Protein AF-A0A493U2H9-F1 (afdb_monomer_lite)

Structure (mmCIF, N/CA/C/O backbone):
data_AF-A0A493U2H9-F1
#
_entry.id   AF-A0A493U2H9-F1
#
loop_
_atom_site.group_PDB
_atom_site.id
_atom_site.type_symbol
_atom_site.label_atom_id
_atom_site.label_alt_id
_atom_site.label_comp_id
_atom_site.label_asym_id
_atom_site.label_entity_id
_atom_site.label_seq_id
_atom_site.pdbx_PDB_ins_code
_atom_site.Cartn_x
_atom_site.Cartn_y
_atom_site.Cartn_z
_atom_site.occupancy
_atom_site.B_iso_or_equiv
_atom_site.auth_seq_id
_atom_site.auth_comp_id
_atom_site.auth_asym_id
_atom_site.auth_atom_id
_atom_site.pdbx_PDB_model_num
ATOM 1 N N . MET A 1 1 ? -56.743 -30.110 -15.722 1.00 31.33 1 MET A N 1
ATOM 2 C CA . MET A 1 1 ? -56.528 -31.130 -16.769 1.00 31.33 1 MET A CA 1
ATOM 3 C C . MET A 1 1 ? -55.039 -31.193 -17.058 1.00 31.33 1 MET A C 1
ATOM 5 O O . MET A 1 1 ? -54.473 -30.164 -17.377 1.00 31.33 1 MET A O 1
ATOM 9 N N . ARG A 1 2 ? -54.463 -32.390 -16.885 1.00 30.31 2 ARG A N 1
ATOM 10 C CA . ARG A 1 2 ? -53.134 -32.860 -17.317 1.00 30.31 2 ARG A CA 1
ATOM 11 C C . ARG A 1 2 ? -51.928 -31.980 -16.970 1.00 30.31 2 ARG A C 1
ATOM 13 O O . ARG A 1 2 ? -51.434 -31.214 -17.781 1.00 30.31 2 ARG A O 1
ATOM 20 N N . THR A 1 3 ? -51.392 -32.252 -15.783 1.00 40.28 3 THR A N 1
ATOM 21 C CA . THR A 1 3 ? -49.949 -32.337 -15.550 1.00 40.28 3 THR A CA 1
ATOM 22 C C . THR A 1 3 ? -49.338 -33.306 -16.568 1.00 40.28 3 THR A C 1
ATOM 24 O O . THR A 1 3 ? -49.425 -34.525 -16.420 1.00 40.28 3 THR A O 1
ATOM 27 N N . THR A 1 4 ? -48.772 -32.776 -17.649 1.00 34.41 4 THR A N 1
ATOM 28 C CA . THR A 1 4 ? -47.836 -33.521 -18.494 1.00 34.41 4 THR A CA 1
ATOM 29 C C . THR A 1 4 ? -46.471 -33.419 -17.839 1.00 34.41 4 THR A C 1
ATOM 31 O O . THR A 1 4 ? -45.775 -32.420 -17.992 1.00 34.41 4 THR A O 1
ATOM 34 N N . GLY A 1 5 ? -46.142 -34.428 -17.038 1.00 36.19 5 GLY A N 1
ATOM 35 C CA . GLY A 1 5 ? -44.802 -34.592 -16.503 1.00 36.19 5 GLY A CA 1
ATOM 36 C C . GLY A 1 5 ? -43.817 -34.903 -17.625 1.00 36.19 5 GLY A C 1
ATOM 37 O O . GLY A 1 5 ? -44.066 -35.792 -18.436 1.00 36.19 5 GLY A O 1
ATOM 38 N N . TYR A 1 6 ? -42.704 -34.182 -17.623 1.00 33.25 6 TYR A N 1
ATOM 39 C CA . TYR A 1 6 ? -41.395 -34.727 -17.946 1.00 33.25 6 TYR A CA 1
ATOM 40 C C . TYR A 1 6 ? -40.459 -34.342 -16.802 1.00 33.25 6 TYR A C 1
ATOM 42 O O . TYR A 1 6 ? -40.628 -33.300 -16.172 1.00 33.25 6 TYR A O 1
ATOM 50 N N . GLU A 1 7 ? -39.576 -35.271 -16.467 1.00 34.47 7 GLU A N 1
ATOM 51 C CA . GLU A 1 7 ? -38.762 -35.261 -15.263 1.00 34.47 7 GLU A CA 1
ATOM 52 C C . GLU A 1 7 ? -37.849 -34.042 -15.130 1.00 34.47 7 GLU A C 1
ATOM 54 O O . GLU A 1 7 ? -37.381 -33.461 -16.108 1.00 34.47 7 GLU A O 1
ATOM 59 N N . ALA A 1 8 ? -37.583 -33.718 -13.866 1.00 48.28 8 ALA A N 1
ATOM 60 C CA . ALA A 1 8 ? -36.590 -32.771 -13.410 1.00 48.28 8 ALA A CA 1
ATOM 61 C C . ALA A 1 8 ? -35.223 -33.034 -14.062 1.00 48.28 8 ALA A C 1
ATOM 63 O O . ALA A 1 8 ? -34.541 -34.011 -13.761 1.00 48.28 8 ALA A O 1
ATOM 64 N N . GLY A 1 9 ? -34.811 -32.108 -14.916 1.00 37.22 9 GLY A N 1
ATOM 65 C CA . GLY A 1 9 ? -33.428 -31.884 -15.305 1.00 37.22 9 GLY A CA 1
ATOM 66 C C . GLY A 1 9 ? -33.148 -30.396 -15.147 1.00 37.22 9 GLY A C 1
ATOM 67 O O . GLY A 1 9 ? -34.070 -29.591 -15.225 1.00 37.22 9 GLY A O 1
ATOM 68 N N . GLU A 1 10 ? -31.894 -30.019 -14.922 1.00 45.25 10 GLU A N 1
ATOM 69 C CA . GLU A 1 10 ? -31.396 -28.654 -14.650 1.00 45.25 10 GLU A CA 1
ATOM 70 C C . GLU A 1 10 ? -31.627 -27.620 -15.786 1.00 45.25 10 GLU A C 1
ATOM 72 O O . GLU A 1 10 ? -30.969 -26.581 -15.849 1.00 45.25 10 GLU A O 1
ATOM 77 N N . TYR A 1 11 ? -32.569 -27.896 -16.685 1.00 47.75 11 TYR A N 1
ATOM 78 C CA . TYR A 1 11 ? -32.918 -27.165 -17.894 1.00 47.75 11 TYR A CA 1
ATOM 79 C C . TYR A 1 11 ? -34.429 -26.902 -17.909 1.00 47.75 11 TYR A C 1
ATOM 81 O O . TYR A 1 11 ? -35.179 -27.535 -18.649 1.00 47.75 11 TYR A O 1
ATOM 89 N N . GLU A 1 12 ? -34.889 -25.982 -17.063 1.00 59.81 12 GLU A N 1
ATOM 90 C CA . GLU A 1 12 ? -36.278 -25.519 -17.071 1.00 59.81 12 GLU A CA 1
ATOM 91 C C . GLU A 1 12 ? -36.309 -24.078 -17.592 1.00 59.81 12 GLU A C 1
ATOM 93 O O . GLU A 1 12 ? -35.909 -23.146 -16.895 1.00 59.81 12 GLU A O 1
ATOM 98 N N . MET A 1 13 ? -36.761 -23.887 -18.833 1.00 54.16 13 MET A N 1
ATOM 99 C CA . MET A 1 13 ? -37.038 -22.556 -19.373 1.00 54.16 13 MET A CA 1
ATOM 100 C C . MET A 1 13 ? -38.488 -22.179 -19.075 1.00 54.16 13 MET A C 1
ATOM 102 O O . MET A 1 13 ? -39.412 -22.904 -19.445 1.00 54.16 13 MET A O 1
ATOM 106 N N . LEU A 1 14 ? -38.696 -21.042 -18.408 1.00 58.09 14 LEU A N 1
ATOM 107 C CA . LEU A 1 14 ? -40.036 -20.490 -18.211 1.00 58.09 14 LEU A CA 1
ATOM 108 C C . LEU A 1 14 ? -40.582 -20.009 -19.562 1.00 58.09 14 LEU A C 1
ATOM 110 O O . LEU A 1 14 ? -39.893 -19.302 -20.294 1.00 58.09 14 LEU A O 1
ATOM 114 N N . GLY A 1 15 ? -41.814 -20.404 -19.890 1.00 52.16 15 GLY A N 1
ATOM 115 C CA . GLY A 1 15 ? -42.488 -19.961 -21.110 1.00 52.16 15 GLY A CA 1
ATOM 116 C C . GLY A 1 15 ? -42.719 -18.448 -21.117 1.00 52.16 15 GLY A C 1
ATOM 117 O O . GLY A 1 15 ? -42.999 -17.851 -20.071 1.00 52.16 15 GLY A O 1
ATOM 118 N N . GLU A 1 16 ? -42.616 -17.836 -22.299 1.00 51.22 16 GLU A N 1
ATOM 119 C CA . GLU A 1 16 ? -42.857 -16.405 -22.497 1.00 51.22 16 GLU A CA 1
ATOM 120 C C . GLU A 1 16 ? -44.205 -15.983 -21.891 1.00 51.22 16 GLU A C 1
ATOM 122 O O . GLU A 1 16 ? -45.259 -16.531 -22.214 1.00 51.22 16 GLU A O 1
ATOM 127 N N . GLY A 1 17 ? -44.168 -15.006 -20.979 1.00 56.91 17 GLY A N 1
ATOM 128 C CA . GLY A 1 17 ? -45.363 -14.427 -20.356 1.00 56.91 17 GLY A CA 1
ATOM 129 C C . GLY A 1 17 ? -45.687 -14.899 -18.933 1.00 56.91 17 GLY A C 1
ATOM 130 O O . GLY A 1 17 ? -46.649 -14.402 -18.345 1.00 56.91 17 GLY A O 1
ATOM 131 N N . VAL A 1 18 ? -44.895 -15.788 -18.322 1.00 50.78 18 VAL A N 1
ATOM 132 C CA . VAL A 1 18 ? -45.073 -16.145 -16.902 1.00 50.78 18 VAL A CA 1
ATOM 133 C C . VAL A 1 18 ? -44.274 -15.177 -16.019 1.00 50.78 18 VAL A C 1
ATOM 135 O O . VAL A 1 18 ? -43.065 -15.302 -15.874 1.00 50.78 18 VAL A O 1
ATOM 138 N N . GLY A 1 19 ? -44.952 -14.195 -15.415 1.00 55.25 19 GLY A N 1
ATOM 139 C CA . GLY A 1 19 ? -44.372 -13.108 -14.600 1.00 55.25 19 GLY A CA 1
ATOM 140 C C . GLY A 1 19 ? -43.725 -13.501 -13.257 1.00 55.25 19 GLY A C 1
ATOM 141 O O . GLY A 1 19 ? -43.746 -12.706 -12.316 1.00 55.25 19 GLY A O 1
ATOM 142 N N . ALA A 1 20 ? -43.176 -14.710 -13.127 1.00 60.75 20 ALA A N 1
ATOM 143 C CA . ALA A 1 20 ? -42.389 -15.118 -11.965 1.00 60.75 20 ALA A CA 1
ATOM 144 C C . ALA A 1 20 ? -40.934 -14.629 -12.105 1.00 60.75 20 ALA A C 1
ATOM 146 O O . ALA A 1 20 ? -40.368 -14.642 -13.195 1.00 60.75 20 ALA A O 1
ATOM 147 N N . LYS A 1 21 ? -40.309 -14.184 -11.003 1.00 59.03 21 LYS A N 1
ATOM 148 C CA . LYS A 1 21 ? -38.898 -13.756 -11.013 1.00 59.03 21 LYS A CA 1
ATOM 149 C C . LYS A 1 21 ? -37.998 -14.944 -11.370 1.00 59.03 21 LYS A C 1
ATOM 151 O O . LYS A 1 21 ? -37.886 -15.881 -10.586 1.00 59.03 21 LYS A O 1
ATOM 156 N N . GLU A 1 22 ? -37.354 -14.868 -12.529 1.00 59.56 22 GLU A N 1
ATOM 157 C CA . GLU A 1 22 ? -36.411 -15.875 -13.027 1.00 59.56 22 GLU A CA 1
ATOM 158 C C . GLU A 1 22 ? -35.232 -16.064 -12.062 1.00 59.56 22 GLU A C 1
ATOM 160 O O . GLU A 1 22 ? -34.668 -15.091 -11.545 1.00 59.56 22 GLU A O 1
ATOM 165 N N . THR A 1 23 ? -34.807 -17.313 -11.854 1.00 71.88 23 THR A N 1
ATOM 166 C CA . THR A 1 23 ? -33.524 -17.580 -11.191 1.00 71.88 23 THR A CA 1
ATOM 167 C C . THR A 1 23 ? -32.355 -17.217 -12.125 1.00 71.88 23 THR A C 1
ATOM 169 O O . THR A 1 23 ? -32.504 -17.264 -13.350 1.00 71.88 23 THR A O 1
ATOM 172 N N . PRO A 1 24 ? -31.159 -16.876 -11.601 1.00 66.50 24 PRO A N 1
ATOM 173 C CA . PRO A 1 24 ? -30.013 -16.505 -12.439 1.00 66.50 24 PRO A CA 1
ATOM 174 C C . PRO A 1 24 ? -29.610 -17.570 -13.473 1.00 66.50 24 PRO A C 1
ATOM 176 O O . PRO A 1 24 ? -29.154 -17.218 -14.558 1.00 66.50 24 PRO A O 1
ATOM 179 N N . GLN A 1 25 ? -29.801 -18.854 -13.151 1.00 65.44 25 GLN A N 1
ATOM 180 C CA . GLN A 1 25 ? -29.509 -19.976 -14.048 1.00 65.44 25 GLN A CA 1
ATOM 181 C C . GLN A 1 25 ? -30.532 -20.077 -15.190 1.00 65.44 25 GLN A C 1
ATOM 183 O O . GLN A 1 25 ? -30.153 -20.234 -16.347 1.00 65.44 25 GLN A O 1
ATOM 188 N N . GLN A 1 26 ? -31.821 -19.907 -14.887 1.00 69.31 26 GLN A N 1
ATOM 189 C CA . GLN A 1 26 ? -32.889 -19.911 -15.894 1.00 69.31 26 GLN A CA 1
ATOM 190 C C . GLN A 1 26 ? -32.774 -18.711 -16.843 1.00 69.31 26 GLN A C 1
ATOM 192 O O . GLN A 1 26 ? -32.914 -18.855 -18.054 1.00 69.31 26 GLN A O 1
ATOM 197 N N . ARG A 1 27 ? -32.427 -17.530 -16.311 1.00 70.88 27 ARG A N 1
ATOM 198 C CA . ARG A 1 27 ? -32.177 -16.327 -17.118 1.00 70.88 27 ARG A CA 1
ATOM 199 C C . ARG A 1 27 ? -30.992 -16.504 -18.069 1.00 70.88 27 ARG A C 1
ATOM 201 O O . ARG A 1 27 ? -31.041 -16.017 -19.193 1.00 70.88 27 ARG A O 1
ATOM 208 N N . TYR A 1 28 ? -29.937 -17.194 -17.632 1.00 70.62 28 TYR A N 1
ATOM 209 C CA . TYR A 1 28 ? -28.793 -17.525 -18.483 1.00 70.62 28 TYR A CA 1
ATOM 210 C C . TYR A 1 28 ? -29.196 -18.439 -19.642 1.00 70.62 28 TYR A C 1
ATOM 212 O O . TYR A 1 28 ? -28.850 -18.156 -20.785 1.00 70.62 28 TYR A O 1
ATOM 220 N N . GLN A 1 29 ? -29.965 -19.491 -19.359 1.00 73.12 29 GLN A N 1
ATOM 221 C CA . GLN A 1 29 ? -30.458 -20.411 -20.384 1.00 73.12 29 GLN A CA 1
ATOM 222 C C . GLN A 1 29 ? -31.352 -19.678 -21.392 1.00 73.12 29 GLN A C 1
ATOM 224 O O . GLN A 1 29 ? -31.114 -19.786 -22.593 1.00 73.12 29 GLN A O 1
ATOM 229 N N . ARG A 1 30 ? -32.288 -18.836 -20.930 1.00 81.31 30 ARG A N 1
ATOM 230 C CA . ARG A 1 30 ? -33.104 -17.998 -21.824 1.00 81.31 30 ARG A CA 1
ATOM 231 C C . ARG A 1 30 ? -32.242 -17.085 -22.696 1.00 81.31 30 ARG A C 1
ATOM 233 O O . ARG A 1 30 ? -32.394 -17.107 -23.908 1.00 81.31 30 ARG A O 1
ATOM 240 N N . LEU A 1 31 ? -31.294 -16.349 -22.113 1.00 79.38 31 LEU A N 1
ATOM 241 C CA . LEU A 1 31 ? -30.374 -15.487 -22.870 1.00 79.38 31 LEU A CA 1
ATOM 242 C C . LEU A 1 31 ? -29.536 -16.279 -23.883 1.00 79.38 31 LEU A C 1
ATOM 244 O O . LEU A 1 31 ? -29.295 -15.801 -24.985 1.00 79.38 31 LEU A O 1
ATOM 248 N N . GLN A 1 32 ? -29.102 -17.494 -23.546 1.00 77.00 32 GLN A N 1
ATOM 249 C CA . GLN A 1 32 ? -28.377 -18.364 -24.471 1.00 77.00 32 GLN A CA 1
ATOM 250 C C . GLN A 1 32 ? -29.254 -18.776 -25.662 1.00 77.00 32 GLN A C 1
ATOM 252 O O . GLN A 1 32 ? -28.761 -18.827 -26.791 1.00 77.00 32 GLN A O 1
ATOM 257 N N . HIS A 1 33 ? -30.532 -19.064 -25.418 1.00 78.75 33 HIS A N 1
ATOM 258 C CA . HIS A 1 33 ? -31.503 -19.384 -26.458 1.00 78.75 33 HIS A CA 1
ATOM 259 C C . HIS A 1 33 ? -31.865 -18.158 -27.309 1.00 78.75 33 HIS A C 1
ATOM 261 O O . HIS A 1 33 ? -31.780 -18.256 -28.529 1.00 78.75 33 HIS A O 1
ATOM 267 N N . GLU A 1 34 ? -32.137 -17.002 -26.700 1.00 81.44 34 GLU A N 1
ATOM 268 C CA . GLU A 1 34 ? -32.423 -15.735 -27.395 1.00 81.44 34 GLU A CA 1
ATOM 269 C C . GLU A 1 34 ? -31.247 -15.280 -28.263 1.00 81.44 34 GLU A C 1
ATOM 271 O O . GLU A 1 34 ? -31.430 -14.874 -29.406 1.00 81.44 34 GLU A O 1
ATOM 276 N N . VAL A 1 35 ? -30.010 -15.407 -27.771 1.00 79.81 35 VAL A N 1
ATOM 277 C CA . VAL A 1 35 ? -28.812 -15.092 -28.562 1.00 79.81 35 VAL A CA 1
ATOM 278 C C . VAL A 1 35 ? -28.654 -16.069 -29.729 1.00 79.81 35 VAL A C 1
ATOM 280 O O . VAL A 1 35 ? -28.267 -15.657 -30.817 1.00 79.81 35 VAL A O 1
ATOM 283 N N . GLN A 1 36 ? -28.959 -17.359 -29.551 1.00 77.75 36 GLN A N 1
ATOM 284 C CA . GLN A 1 36 ? -28.928 -18.322 -30.659 1.00 77.75 36 GLN A CA 1
ATOM 285 C C . GLN A 1 36 ? -30.027 -18.075 -31.692 1.00 77.75 36 GLN A C 1
ATOM 287 O O . GLN A 1 36 ? -29.786 -18.270 -32.881 1.00 77.75 36 GLN A O 1
ATOM 292 N N . GLU A 1 37 ? -31.217 -17.683 -31.252 1.00 83.50 37 GLU A N 1
ATOM 293 C CA . GLU A 1 37 ? -32.325 -17.321 -32.128 1.00 83.50 37 GLU A CA 1
ATOM 294 C C . GLU A 1 37 ? -31.982 -16.072 -32.934 1.00 83.50 37 GLU A C 1
ATOM 296 O O . GLU A 1 37 ? -32.037 -16.117 -34.159 1.00 83.50 37 GLU A O 1
ATOM 301 N N . LEU A 1 38 ? -31.452 -15.037 -32.279 1.00 78.19 38 LEU A N 1
ATOM 302 C CA . LEU A 1 38 ? -30.985 -13.822 -32.938 1.00 78.19 38 LEU A CA 1
ATOM 303 C C . LEU A 1 38 ? -29.866 -14.097 -33.958 1.00 78.19 38 LEU A C 1
ATOM 305 O O . LEU A 1 38 ? -29.862 -13.502 -35.030 1.00 78.19 38 LEU A O 1
ATOM 309 N N . VAL A 1 39 ? -28.934 -15.022 -33.682 1.00 77.75 39 VAL A N 1
ATOM 310 C CA . VAL A 1 39 ? -27.937 -15.450 -34.688 1.00 77.75 39 VAL A CA 1
ATOM 311 C C . VAL A 1 39 ? -28.622 -16.068 -35.905 1.00 77.75 39 VAL A C 1
ATOM 313 O O . VAL A 1 39 ? -28.298 -15.693 -37.029 1.00 77.75 39 VAL A O 1
ATOM 316 N N . ARG A 1 40 ? -29.583 -16.978 -35.704 1.00 80.12 40 ARG A N 1
ATOM 317 C CA . ARG A 1 40 ? -30.300 -17.621 -36.817 1.00 80.12 40 ARG A CA 1
ATOM 318 C C . ARG A 1 40 ? -31.130 -16.620 -37.610 1.00 80.12 40 ARG A C 1
ATOM 320 O O . ARG A 1 40 ? -31.163 -16.711 -38.831 1.00 80.12 40 ARG A O 1
ATOM 327 N N . GLU A 1 41 ? -31.780 -15.671 -36.945 1.00 78.56 41 GLU A N 1
ATOM 328 C CA . GLU A 1 41 ? -32.541 -14.610 -37.604 1.00 78.56 41 GLU A CA 1
ATOM 329 C C . GLU A 1 41 ? -31.627 -13.695 -38.419 1.00 78.56 41 GLU A C 1
ATOM 331 O O . GLU A 1 41 ? -31.926 -13.406 -39.574 1.00 78.56 41 GLU A O 1
ATOM 336 N N . VAL A 1 42 ? -30.472 -13.296 -37.881 1.00 77.00 42 VAL A N 1
ATOM 337 C CA . VAL A 1 42 ? -29.502 -12.474 -38.616 1.00 77.00 42 VAL A CA 1
ATOM 338 C C . VAL A 1 42 ? -28.875 -13.248 -39.784 1.00 77.00 42 VAL A C 1
ATOM 340 O O . VAL A 1 42 ? -28.677 -12.664 -40.847 1.00 77.00 42 VAL A O 1
ATOM 343 N N . GLU A 1 43 ? -28.615 -14.552 -39.648 1.00 77.25 43 GLU A N 1
ATOM 344 C CA . GLU A 1 43 ? -28.177 -15.421 -40.754 1.00 77.25 43 GLU A CA 1
ATOM 345 C C . GLU A 1 43 ? -29.263 -15.575 -41.832 1.00 77.25 43 GLU A C 1
ATOM 347 O O . GLU A 1 43 ? -28.970 -15.514 -43.029 1.00 77.25 43 GLU A O 1
ATOM 352 N N . GLN A 1 44 ? -30.531 -15.718 -41.433 1.00 78.56 44 GLN A N 1
ATOM 353 C CA . GLN A 1 44 ? -31.666 -15.755 -42.358 1.00 78.56 44 GLN A CA 1
ATOM 354 C C . GLN A 1 44 ? -31.833 -14.419 -43.087 1.00 78.56 44 GLN A C 1
ATOM 356 O O . GLN A 1 44 ? -31.934 -14.409 -44.316 1.00 78.56 44 GLN A O 1
ATOM 361 N N . ILE A 1 45 ? -31.764 -13.293 -42.372 1.00 74.69 45 ILE A N 1
ATOM 362 C CA . ILE A 1 45 ? -31.773 -11.945 -42.954 1.00 74.69 45 ILE A CA 1
ATOM 363 C C . ILE A 1 45 ? -30.570 -11.768 -43.884 1.00 74.69 45 ILE A C 1
ATOM 365 O O . ILE A 1 45 ? -30.727 -11.249 -44.979 1.00 74.69 45 ILE A O 1
ATOM 369 N N . GLN A 1 46 ? -29.380 -12.259 -43.528 1.00 68.19 46 GLN A N 1
ATOM 370 C CA . GLN A 1 46 ? -28.208 -12.223 -44.405 1.00 68.19 46 GLN A CA 1
ATOM 371 C C . GLN A 1 46 ? -28.429 -13.020 -45.699 1.00 68.19 46 GLN A C 1
ATOM 373 O O . GLN A 1 46 ? -28.021 -12.563 -46.769 1.00 68.19 46 GLN A O 1
ATOM 378 N N . SER A 1 47 ? -29.064 -14.194 -45.620 1.00 69.44 47 SER A N 1
ATOM 379 C CA . SER A 1 47 ? -29.399 -14.991 -46.805 1.00 69.44 47 SER A CA 1
ATOM 380 C C . SER A 1 47 ? -30.437 -14.298 -47.696 1.00 69.44 47 SER A C 1
ATOM 382 O O . SER A 1 47 ? -30.258 -14.287 -48.908 1.00 69.44 47 SER A O 1
ATOM 384 N N . ALA A 1 48 ? -31.432 -13.624 -47.110 1.00 67.81 48 ALA A N 1
ATOM 385 C CA . ALA A 1 48 ? -32.460 -12.875 -47.835 1.00 67.81 48 ALA A CA 1
ATOM 386 C C . ALA A 1 48 ? -31.953 -11.533 -48.408 1.00 67.81 48 ALA A C 1
ATOM 388 O O . ALA A 1 48 ? -32.348 -11.128 -49.497 1.00 67.81 48 ALA A O 1
ATOM 389 N N . VAL A 1 49 ? -31.039 -10.848 -47.712 1.00 61.41 49 VAL A N 1
ATOM 390 C CA . VAL A 1 49 ? -30.414 -9.586 -48.159 1.00 61.41 49 VAL A CA 1
ATOM 391 C C . VAL A 1 49 ? -29.374 -9.834 -49.256 1.00 61.41 49 VAL A C 1
ATOM 393 O O . VAL A 1 49 ? -29.188 -8.986 -50.124 1.00 61.41 49 VAL A O 1
ATOM 396 N N . LYS A 1 50 ? -28.747 -11.019 -49.308 1.00 56.59 50 LYS A N 1
ATOM 397 C CA . LYS A 1 50 ? -27.941 -11.434 -50.473 1.00 56.59 50 LYS A CA 1
ATOM 398 C C . LYS A 1 50 ? -28.740 -11.420 -51.785 1.00 56.59 50 LYS A C 1
ATOM 400 O O . LYS A 1 50 ? -28.134 -11.209 -52.833 1.00 56.59 50 LYS A O 1
ATOM 405 N N . ASP A 1 51 ? -30.063 -11.569 -51.712 1.00 53.94 51 ASP A N 1
ATOM 406 C CA . ASP A 1 51 ? -30.972 -11.527 -52.861 1.00 53.94 51 ASP A CA 1
ATOM 407 C C . ASP A 1 51 ? -31.541 -10.116 -53.141 1.00 53.94 51 ASP A C 1
ATOM 409 O O . ASP A 1 51 ? -32.200 -9.906 -54.158 1.00 53.94 51 ASP A O 1
ATOM 413 N N . SER A 1 52 ? -31.288 -9.120 -52.281 1.00 53.75 52 SER A N 1
ATOM 414 C CA . SER A 1 52 ? -31.782 -7.738 -52.422 1.00 53.75 52 SER A CA 1
ATOM 415 C C . SER A 1 52 ? -30.686 -6.728 -52.072 1.00 53.75 52 SER A C 1
ATOM 417 O O . SER A 1 52 ? -30.493 -6.350 -50.921 1.00 53.75 52 SER A O 1
ATOM 419 N N . ALA A 1 53 ? -29.947 -6.288 -53.093 1.00 49.16 53 ALA A N 1
ATOM 420 C CA . ALA A 1 53 ? -28.761 -5.433 -52.992 1.00 49.16 53 ALA A CA 1
ATOM 421 C C . ALA A 1 53 ? -29.054 -3.943 -52.696 1.00 49.16 53 ALA A C 1
ATOM 423 O O . ALA A 1 53 ? -28.516 -3.061 -53.363 1.00 49.16 53 ALA A O 1
ATOM 424 N N . ALA A 1 54 ? -29.900 -3.645 -51.713 1.00 51.25 54 ALA A N 1
ATOM 425 C CA . ALA A 1 54 ? -30.129 -2.277 -51.263 1.00 51.25 54 ALA A CA 1
ATOM 426 C C . ALA A 1 54 ? -30.466 -2.262 -49.769 1.00 51.25 54 ALA A C 1
ATOM 428 O O . ALA A 1 54 ? -31.590 -2.577 -49.405 1.00 51.25 54 ALA A O 1
ATOM 429 N N . GLU A 1 55 ? -29.461 -1.975 -48.935 1.00 47.28 55 GLU A N 1
ATOM 430 C CA . GLU A 1 55 ? -29.457 -0.928 -47.892 1.00 47.28 55 GLU A CA 1
ATOM 431 C C . GLU A 1 55 ? -28.093 -0.962 -47.154 1.00 47.28 55 GLU A C 1
ATOM 433 O O . GLU A 1 55 ? -27.752 -1.921 -46.457 1.00 47.28 55 GLU A O 1
ATOM 438 N N . GLU A 1 56 ? -27.285 0.086 -47.362 1.00 54.75 56 GLU A N 1
ATOM 439 C CA . GLU A 1 56 ? -26.224 0.551 -46.447 1.00 54.75 56 GLU A CA 1
ATOM 440 C C . GLU A 1 56 ? -26.941 1.127 -45.204 1.00 54.75 56 GLU A C 1
ATOM 442 O O . GLU A 1 56 ? -27.929 1.828 -45.358 1.00 54.75 56 GLU A O 1
ATOM 447 N N . GLU A 1 57 ? -26.632 0.825 -43.939 1.00 50.62 57 GLU A N 1
ATOM 448 C CA . GLU A 1 57 ? -25.384 1.139 -43.222 1.00 50.62 57 GLU A CA 1
ATOM 449 C C . GLU A 1 57 ? -25.118 0.199 -42.015 1.00 50.62 57 GLU A C 1
ATOM 451 O O . GLU A 1 57 ? -24.206 0.424 -41.222 1.00 50.62 57 GLU A O 1
ATOM 456 N N . LEU A 1 58 ? -25.857 -0.902 -41.862 1.00 53.53 58 LEU A N 1
ATOM 457 C CA . LEU A 1 58 ? -25.578 -1.935 -40.854 1.00 53.53 58 LEU A CA 1
ATOM 458 C C . LEU A 1 58 ? -25.575 -3.296 -41.531 1.00 53.53 58 LEU A C 1
ATOM 460 O O . LEU A 1 58 ? -26.583 -3.996 -41.558 1.00 53.53 58 LEU A O 1
ATOM 464 N N . THR A 1 59 ? -24.426 -3.682 -42.097 1.00 66.00 59 THR A N 1
ATOM 465 C CA . THR A 1 59 ? -24.283 -5.025 -42.667 1.00 66.00 59 THR A CA 1
ATOM 466 C C . THR A 1 59 ? -24.745 -6.053 -41.630 1.00 66.00 59 THR A C 1
ATOM 468 O O . THR A 1 59 ? -24.163 -6.084 -40.541 1.00 66.00 59 THR A O 1
ATOM 471 N N . PRO A 1 60 ? -25.714 -6.931 -41.943 1.00 65.94 60 PRO A N 1
ATOM 472 C CA . PRO A 1 60 ? -26.133 -8.006 -41.041 1.00 65.94 60 PRO A CA 1
ATOM 473 C C . PRO A 1 60 ? -24.937 -8.864 -40.606 1.00 65.94 60 PRO A C 1
ATOM 475 O O . PRO A 1 60 ? -24.908 -9.395 -39.506 1.00 65.94 60 PRO A O 1
ATOM 478 N N . MET A 1 61 ? -23.871 -8.890 -41.411 1.00 67.00 61 MET A N 1
ATOM 479 C CA . MET A 1 61 ? -22.585 -9.501 -41.074 1.00 67.00 61 MET A CA 1
ATOM 480 C C . MET A 1 61 ? -21.849 -8.840 -39.889 1.00 67.00 61 MET A C 1
ATOM 482 O O . MET A 1 61 ? -21.181 -9.534 -39.125 1.00 67.00 61 MET A O 1
ATOM 486 N N . ALA A 1 62 ? -21.941 -7.519 -39.716 1.00 73.50 62 ALA A N 1
ATOM 487 C CA . ALA A 1 62 ? -21.379 -6.822 -38.558 1.00 73.50 62 ALA A CA 1
ATOM 488 C C . ALA A 1 62 ? -22.190 -7.117 -37.288 1.00 73.50 62 ALA A C 1
ATOM 490 O O . ALA A 1 62 ? -21.599 -7.359 -36.237 1.00 73.50 62 ALA A O 1
ATOM 491 N N . LEU A 1 63 ? -23.523 -7.177 -37.404 1.00 74.94 63 LEU A N 1
ATOM 492 C CA . LEU A 1 63 ? -24.403 -7.542 -36.294 1.00 74.94 63 LEU A CA 1
ATOM 493 C C . LEU A 1 63 ? -24.216 -9.014 -35.896 1.00 74.94 63 LEU A C 1
ATOM 495 O O . LEU A 1 63 ? -24.051 -9.301 -34.717 1.00 74.94 63 LEU A O 1
ATOM 499 N N . ALA A 1 64 ? -24.108 -9.929 -36.864 1.00 76.31 64 ALA A N 1
ATOM 500 C CA . ALA A 1 64 ? -23.799 -11.339 -36.618 1.00 76.31 64 ALA A CA 1
ATOM 501 C C . ALA A 1 64 ? -22.481 -11.505 -35.851 1.00 76.31 64 ALA A C 1
ATOM 503 O O . ALA A 1 64 ? -22.440 -12.210 -34.848 1.00 76.31 64 ALA A O 1
ATOM 504 N N . ARG A 1 65 ? -21.421 -10.788 -36.254 1.00 78.75 65 ARG A N 1
ATOM 505 C CA . ARG A 1 65 ? -20.131 -10.799 -35.541 1.00 78.75 65 ARG A CA 1
ATOM 506 C C . ARG A 1 65 ? -20.228 -10.242 -34.122 1.00 78.75 65 ARG A C 1
ATOM 508 O O . ARG A 1 65 ? -19.570 -10.761 -33.226 1.00 78.75 65 ARG A O 1
ATOM 515 N N . GLN A 1 66 ? -21.027 -9.198 -33.900 1.00 80.19 66 GLN A N 1
ATOM 516 C CA . GLN A 1 66 ? -21.250 -8.656 -32.556 1.00 80.19 66 GLN A CA 1
ATOM 517 C C . GLN A 1 66 ? -22.034 -9.636 -31.674 1.00 80.19 66 GLN A C 1
ATOM 519 O O . GLN A 1 66 ? -21.663 -9.838 -30.521 1.00 80.19 66 GLN A O 1
ATOM 524 N N . VAL A 1 67 ? -23.067 -10.288 -32.213 1.00 81.62 67 VAL A N 1
ATOM 525 C CA . VAL A 1 67 ? -23.862 -11.294 -31.491 1.00 81.62 67 VAL A CA 1
ATOM 526 C C . VAL A 1 67 ? -23.037 -12.557 -31.213 1.00 81.62 67 VAL A C 1
ATOM 528 O O . VAL A 1 67 ? -23.109 -13.109 -30.116 1.00 81.62 67 VAL A O 1
ATOM 531 N N . GLU A 1 68 ? -22.184 -12.981 -32.145 1.00 79.00 68 GLU A N 1
ATOM 532 C CA . GLU A 1 68 ? -21.234 -14.078 -31.940 1.00 79.00 68 GLU A CA 1
ATOM 533 C C . GLU A 1 68 ? -20.183 -13.727 -30.872 1.00 79.00 68 GLU A C 1
ATOM 535 O O . GLU A 1 68 ? -19.904 -14.540 -29.988 1.00 79.00 68 GLU A O 1
ATOM 540 N N . GLY A 1 69 ? -19.688 -12.485 -30.867 1.00 85.12 69 GLY A N 1
ATOM 541 C CA . GLY A 1 69 ? -18.827 -11.960 -29.806 1.00 85.12 69 GLY A CA 1
ATOM 542 C C . GLY A 1 69 ? -19.512 -11.942 -28.434 1.00 85.12 69 GLY A C 1
ATOM 543 O O . GLY A 1 69 ? -18.922 -12.381 -27.447 1.00 85.12 69 GLY A O 1
ATOM 544 N N . LEU A 1 70 ? -20.777 -11.514 -28.363 1.00 81.75 70 LEU A N 1
ATOM 545 C CA . LEU A 1 70 ? -21.581 -11.538 -27.134 1.00 81.75 70 LEU A CA 1
ATOM 546 C C . LEU A 1 70 ? -21.833 -12.968 -26.640 1.00 81.75 70 LEU A C 1
ATOM 548 O O . LEU A 1 70 ? -21.713 -13.236 -25.445 1.00 81.75 70 LEU A O 1
ATOM 552 N N . LYS A 1 71 ? -22.119 -13.908 -27.549 1.00 80.62 71 LYS A N 1
ATOM 553 C CA . LYS A 1 71 ? -22.232 -15.338 -27.229 1.00 80.62 71 LYS A CA 1
ATOM 554 C C . LYS A 1 71 ? -20.929 -15.863 -26.629 1.00 80.62 71 LYS A C 1
ATOM 556 O O . LYS A 1 71 ? -20.960 -16.558 -25.615 1.00 80.62 71 LYS A O 1
ATOM 561 N N . GLN A 1 72 ? -19.792 -15.515 -27.226 1.00 84.31 72 GLN A N 1
ATOM 562 C CA . GLN A 1 72 ? -18.481 -15.945 -26.749 1.00 84.31 72 GLN A CA 1
ATOM 563 C C . GLN A 1 72 ? -18.155 -15.361 -25.365 1.00 84.31 72 GLN A C 1
ATOM 565 O O . GLN A 1 72 ? -17.681 -16.098 -24.505 1.00 84.31 72 GLN A O 1
ATOM 570 N N . GLN A 1 73 ? -18.493 -14.091 -25.113 1.00 82.50 73 GLN A N 1
ATOM 571 C CA . GLN A 1 73 ? -18.344 -13.441 -23.803 1.00 82.50 73 GLN A CA 1
ATOM 572 C C . GLN A 1 73 ? -19.259 -14.041 -22.725 1.00 82.50 73 GLN A C 1
ATOM 574 O O . GLN A 1 73 ? -18.849 -14.222 -21.577 1.00 82.50 73 GLN A O 1
ATOM 579 N N . LEU A 1 74 ? -20.501 -14.377 -23.080 1.00 79.88 74 LEU A N 1
ATOM 580 C CA . LEU A 1 74 ? -21.455 -14.997 -22.161 1.00 79.88 74 LEU A CA 1
ATOM 581 C C . LEU A 1 74 ? -21.005 -16.409 -21.757 1.00 79.88 74 LEU A C 1
ATOM 583 O O . LEU A 1 74 ? -21.114 -16.795 -20.592 1.00 79.88 74 LEU A O 1
ATOM 587 N N . VAL A 1 75 ? -20.471 -17.174 -22.711 1.00 78.88 75 VAL A N 1
ATOM 588 C CA . VAL A 1 75 ? -19.905 -18.502 -22.451 1.00 78.88 75 VAL A CA 1
ATOM 589 C C . VAL A 1 75 ? -18.617 -18.395 -21.637 1.00 78.88 75 VAL A C 1
ATOM 591 O O . VAL A 1 75 ? -18.480 -19.134 -20.668 1.00 78.88 75 VAL A O 1
ATOM 594 N N . SER A 1 76 ? -17.708 -17.463 -21.945 1.00 76.88 76 SER A N 1
ATOM 595 C CA . SER A 1 76 ? -16.455 -17.307 -21.190 1.00 76.88 76 SER A CA 1
ATOM 596 C C . SER A 1 76 ? -16.685 -16.841 -19.751 1.00 76.88 76 SER A C 1
ATOM 598 O O . SER A 1 76 ? -16.063 -17.376 -18.840 1.00 76.88 76 SER A O 1
ATOM 600 N N . SER A 1 77 ? -17.626 -15.922 -19.516 1.00 73.31 77 SER A N 1
ATOM 601 C CA . SER A 1 77 ? -17.991 -15.478 -18.162 1.00 73.31 77 SER A CA 1
ATOM 602 C C . SER A 1 77 ? -18.658 -16.592 -17.343 1.00 73.31 77 SER A C 1
ATOM 604 O O . SER A 1 77 ? -18.421 -16.720 -16.140 1.00 73.31 77 SER A O 1
ATOM 606 N N . HIS A 1 78 ? -19.466 -17.444 -17.983 1.00 72.19 78 HIS A N 1
ATOM 607 C CA . HIS A 1 78 ? -20.035 -18.617 -17.318 1.00 72.19 78 HIS A CA 1
ATOM 608 C C . HIS A 1 78 ? -18.968 -19.673 -17.013 1.00 72.19 78 HIS A C 1
ATOM 610 O O . HIS A 1 78 ? -18.964 -20.240 -15.923 1.00 72.19 78 HIS A O 1
ATOM 616 N N . LEU A 1 79 ? -18.037 -19.884 -17.944 1.00 64.50 79 LEU A N 1
ATOM 617 C CA . LEU A 1 79 ? -16.899 -20.781 -17.784 1.00 64.50 79 LEU A CA 1
ATOM 618 C C . LEU A 1 79 ? -16.026 -20.331 -16.596 1.00 64.50 79 LEU A C 1
ATOM 620 O O . LEU A 1 79 ? -15.743 -21.132 -15.713 1.00 64.50 79 LEU A O 1
ATOM 624 N N . GLU A 1 80 ? -15.724 -19.037 -16.483 1.00 68.94 80 GLU A N 1
ATOM 625 C CA . GLU A 1 80 ? -15.002 -18.447 -15.344 1.00 68.94 80 GLU A CA 1
ATOM 626 C C . GLU A 1 80 ? -15.744 -18.632 -14.005 1.00 68.94 80 GLU A C 1
ATOM 628 O O . GLU A 1 80 ? -15.138 -18.937 -12.977 1.00 68.94 80 GLU A O 1
ATOM 633 N N . LYS A 1 81 ? -17.079 -18.528 -14.010 1.00 69.88 81 LYS A N 1
ATOM 634 C CA . LYS A 1 81 ? -17.911 -18.744 -12.816 1.00 69.88 81 LYS A CA 1
ATOM 635 C C . LYS A 1 81 ? -18.015 -20.220 -12.403 1.00 69.88 81 LYS A C 1
ATOM 637 O O . LYS A 1 81 ? -18.124 -20.492 -11.209 1.00 69.88 81 LYS A O 1
ATOM 642 N N . LEU A 1 82 ? -17.997 -21.157 -13.356 1.00 64.69 82 LEU A N 1
ATOM 643 C CA . LEU A 1 82 ? -18.049 -22.605 -13.100 1.00 64.69 82 LEU A CA 1
ATOM 644 C C . LEU A 1 82 ? -16.693 -23.183 -12.681 1.00 64.69 82 LEU A C 1
ATOM 646 O O . LEU A 1 82 ? -16.635 -24.025 -11.790 1.00 64.69 82 LEU A O 1
ATOM 650 N N . LEU A 1 83 ? -15.611 -22.742 -13.322 1.00 62.47 83 LEU A N 1
ATOM 651 C CA . LEU A 1 83 ? -14.251 -23.203 -13.028 1.00 62.47 83 LEU A CA 1
ATOM 652 C C . LEU A 1 83 ? -13.626 -22.473 -11.831 1.00 62.47 83 LEU A C 1
ATOM 654 O O . LEU A 1 83 ? -12.670 -22.965 -11.233 1.00 62.47 83 LEU A O 1
ATOM 658 N N . GLY A 1 84 ? -14.205 -21.338 -11.438 1.00 54.09 84 GLY A N 1
ATOM 659 C CA . GLY A 1 84 ? -13.728 -20.505 -10.346 1.00 54.09 84 GLY A CA 1
ATOM 660 C C . GLY A 1 84 ? -12.554 -19.607 -10.765 1.00 54.09 84 GLY A C 1
ATOM 661 O O . GLY A 1 84 ? -11.804 -19.936 -11.685 1.00 54.09 84 GLY A O 1
ATOM 662 N N . PRO A 1 85 ? -12.332 -18.484 -10.056 1.00 58.62 85 PRO A N 1
ATOM 663 C CA . PRO A 1 85 ? -11.374 -17.438 -10.444 1.00 58.62 85 PRO A CA 1
ATOM 664 C C . PRO A 1 85 ? -9.893 -17.865 -10.435 1.00 58.62 85 PRO A C 1
ATOM 666 O O . PRO A 1 85 ? -9.024 -17.067 -10.770 1.00 58.62 85 PRO A O 1
ATOM 669 N N . ALA A 1 86 ? -9.586 -19.102 -10.035 1.00 48.41 86 ALA A N 1
ATOM 670 C CA . ALA A 1 86 ? -8.226 -19.630 -9.915 1.00 48.41 86 ALA A CA 1
ATOM 671 C C . ALA A 1 86 ? -7.886 -20.723 -10.947 1.00 48.41 86 ALA A C 1
ATOM 673 O O . ALA A 1 86 ? -6.748 -21.191 -10.988 1.00 48.41 86 ALA A O 1
ATOM 674 N N . ALA A 1 87 ? -8.842 -21.154 -11.772 1.00 57.28 87 ALA A N 1
ATOM 675 C CA . ALA A 1 87 ? -8.605 -22.181 -12.778 1.00 57.28 87 ALA A CA 1
ATOM 676 C C . ALA A 1 87 ? -8.030 -21.553 -14.054 1.00 57.28 87 ALA A C 1
ATOM 678 O O . ALA A 1 87 ? -8.753 -21.195 -14.982 1.00 57.28 87 ALA A O 1
ATOM 679 N N . ALA A 1 88 ? -6.706 -21.414 -14.101 1.00 56.59 88 ALA A N 1
ATOM 680 C CA . ALA A 1 88 ? -6.005 -21.081 -15.333 1.00 56.59 88 ALA A CA 1
ATOM 681 C C . ALA A 1 88 ? 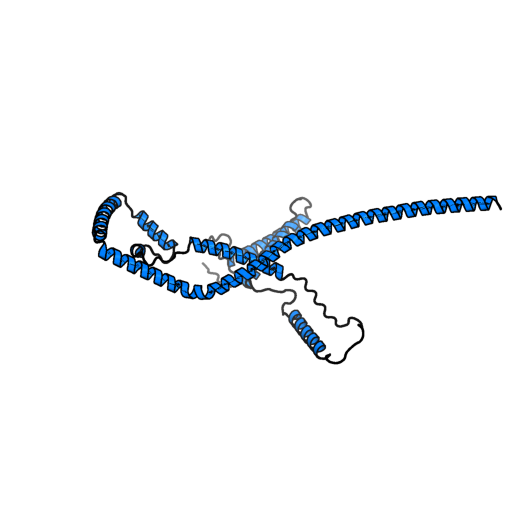-6.084 -22.280 -16.294 1.00 56.59 88 ALA A C 1
ATOM 683 O O . ALA A 1 88 ? -5.348 -23.254 -16.145 1.00 56.59 88 ALA A O 1
ATOM 684 N N . ILE A 1 89 ? -7.005 -22.231 -17.258 1.00 60.75 89 ILE A N 1
ATOM 685 C CA . ILE A 1 89 ? -7.028 -23.185 -18.370 1.00 60.75 89 ILE A CA 1
ATOM 686 C C . ILE A 1 89 ? -6.000 -22.711 -19.393 1.00 60.75 89 ILE A C 1
ATOM 688 O O . ILE A 1 89 ? -6.232 -21.737 -20.109 1.00 60.75 89 ILE A O 1
ATOM 692 N N . ASP A 1 90 ? -4.865 -23.401 -19.461 1.00 58.81 90 ASP A N 1
ATOM 693 C CA . ASP A 1 90 ? -3.912 -23.221 -20.549 1.00 58.81 90 ASP A CA 1
ATOM 694 C C . ASP A 1 90 ? -4.334 -24.096 -21.740 1.00 58.81 90 ASP A C 1
ATOM 696 O O . ASP A 1 90 ? -4.250 -25.324 -21.699 1.00 58.81 90 ASP A O 1
ATOM 700 N N . PHE A 1 91 ? -4.822 -23.466 -22.811 1.00 58.91 91 PHE A N 1
ATOM 701 C CA . PHE A 1 91 ? -5.210 -24.168 -24.039 1.00 58.91 91 PHE A CA 1
ATOM 702 C C . PHE A 1 91 ? -4.006 -24.718 -24.819 1.00 58.91 91 PHE A C 1
ATOM 704 O O . PHE A 1 91 ? -4.189 -25.581 -25.677 1.00 58.91 91 PHE A O 1
ATOM 711 N N . ALA A 1 92 ? -2.791 -24.230 -24.548 1.00 61.03 92 ALA A N 1
ATOM 712 C CA . ALA A 1 92 ? -1.576 -24.707 -25.200 1.00 61.03 92 ALA A CA 1
ATOM 713 C C . ALA A 1 92 ? -1.014 -25.980 -24.541 1.00 61.03 92 ALA A C 1
ATOM 715 O O . ALA A 1 92 ? -0.344 -26.764 -25.215 1.00 61.03 92 ALA A O 1
ATOM 716 N N . ASP A 1 93 ? -1.305 -26.214 -23.256 1.00 57.28 93 ASP A N 1
ATOM 717 C CA . ASP A 1 93 ? -0.873 -27.409 -22.523 1.00 57.28 93 ASP A CA 1
ATOM 718 C C . ASP A 1 93 ? -1.970 -27.942 -21.575 1.00 57.28 93 ASP A C 1
ATOM 720 O O . ASP A 1 93 ? -1.870 -27.800 -20.353 1.00 57.28 93 ASP A O 1
ATOM 724 N N . PRO A 1 94 ? -3.015 -28.602 -22.115 1.00 61.75 94 PRO A N 1
ATOM 725 C CA . PRO A 1 94 ? -4.171 -29.051 -21.332 1.00 61.75 94 PRO A CA 1
ATOM 726 C C . PRO A 1 94 ? -3.838 -30.119 -20.272 1.00 61.75 94 PRO A C 1
ATOM 728 O O . PRO A 1 94 ? -4.607 -30.308 -19.334 1.00 61.75 94 PRO A O 1
ATOM 731 N N . GLU A 1 95 ? -2.697 -30.812 -20.388 1.00 63.78 95 GLU A N 1
ATOM 732 C CA . GLU A 1 95 ? -2.254 -31.859 -19.447 1.00 63.78 95 GLU A CA 1
ATOM 733 C C . GLU A 1 95 ? -0.985 -31.483 -18.647 1.00 63.78 95 GLU A C 1
ATOM 735 O O . GLU A 1 95 ? -0.465 -32.289 -17.853 1.00 63.78 95 GLU A O 1
ATOM 740 N N . GLY A 1 96 ? -0.443 -30.277 -18.860 1.00 71.06 96 GLY A N 1
ATOM 741 C CA . GLY A 1 96 ? 0.864 -29.884 -18.321 1.00 71.06 96 GLY A CA 1
ATOM 742 C C . GLY A 1 96 ? 2.019 -30.750 -18.855 1.00 71.06 96 GLY A C 1
ATOM 743 O O . GLY A 1 96 ? 3.037 -30.925 -18.179 1.00 71.06 96 GLY A O 1
ATOM 744 N N . ALA A 1 97 ? 1.843 -31.401 -20.007 1.00 73.81 97 ALA A N 1
ATOM 745 C CA . ALA A 1 97 ? 2.785 -32.348 -20.590 1.00 73.81 97 ALA A CA 1
ATOM 746 C C . ALA A 1 97 ? 4.026 -31.649 -21.160 1.00 73.81 97 ALA A C 1
ATOM 748 O O . ALA A 1 97 ? 5.138 -32.172 -21.030 1.00 73.81 97 ALA A O 1
ATOM 749 N N . LEU A 1 98 ? 3.862 -30.458 -21.745 1.00 73.12 98 LEU A N 1
ATOM 750 C CA . LEU A 1 98 ? 4.981 -29.628 -22.192 1.00 73.12 98 LEU A CA 1
ATOM 751 C C . LEU A 1 98 ? 5.763 -29.106 -20.986 1.00 73.12 98 LEU A C 1
ATOM 753 O O . LEU A 1 98 ? 6.991 -29.209 -20.981 1.00 73.12 98 LEU A O 1
ATOM 757 N N . ALA A 1 99 ? 5.075 -28.667 -19.929 1.00 77.31 99 ALA A N 1
ATOM 758 C CA . ALA A 1 99 ? 5.713 -28.268 -18.674 1.00 77.31 99 ALA A CA 1
ATOM 759 C C . ALA A 1 99 ? 6.530 -29.419 -18.047 1.00 77.31 99 ALA A C 1
ATOM 761 O O . ALA A 1 99 ? 7.698 -29.240 -17.697 1.00 77.31 99 ALA A O 1
ATOM 762 N N . LYS A 1 100 ? 5.965 -30.634 -17.978 1.00 81.19 100 LYS A N 1
ATOM 763 C CA . LYS A 1 100 ? 6.666 -31.837 -17.484 1.00 81.19 100 LYS A CA 1
ATOM 764 C C . LYS A 1 100 ? 7.864 -32.220 -18.359 1.00 81.19 100 LYS A C 1
ATOM 766 O O . LYS A 1 100 ? 8.922 -32.549 -17.825 1.00 81.19 100 LYS A O 1
ATOM 771 N N . ARG A 1 101 ? 7.732 -32.168 -19.690 1.00 78.69 101 ARG A N 1
ATOM 772 C CA . ARG A 1 101 ? 8.829 -32.470 -20.627 1.00 78.69 101 ARG A CA 1
ATOM 773 C C . ARG A 1 101 ? 9.958 -31.446 -20.518 1.00 78.69 101 ARG A C 1
ATOM 775 O O . ARG A 1 101 ? 11.120 -31.844 -20.535 1.00 78.69 101 ARG A O 1
ATOM 782 N N . LEU A 1 102 ? 9.633 -30.163 -20.366 1.00 80.25 102 LEU A N 1
ATOM 783 C CA . LEU A 1 102 ? 10.618 -29.105 -20.158 1.00 80.25 102 LEU A CA 1
ATOM 784 C C . LEU A 1 102 ? 11.375 -29.329 -18.842 1.00 80.25 102 LEU A C 1
ATOM 786 O O . LEU A 1 102 ? 12.601 -29.340 -18.844 1.00 80.25 102 LEU A O 1
ATOM 790 N N . LEU A 1 103 ? 10.672 -29.609 -17.738 1.00 82.38 103 LEU A N 1
ATOM 791 C CA . LEU A 1 103 ? 11.302 -29.937 -16.453 1.00 82.38 103 LEU A CA 1
ATOM 792 C C . LEU A 1 103 ? 12.243 -31.148 -16.562 1.00 82.38 103 LEU A C 1
ATOM 794 O O . LEU A 1 103 ? 13.383 -31.073 -16.112 1.00 82.38 103 LEU A O 1
ATOM 798 N N . GLN A 1 104 ? 11.824 -32.222 -17.238 1.00 83.38 104 GLN A N 1
ATOM 799 C CA . GLN A 1 104 ? 12.674 -33.395 -17.478 1.00 83.38 104 GLN A CA 1
ATOM 800 C C . GLN A 1 104 ? 13.904 -33.066 -18.337 1.00 83.38 104 GLN A C 1
ATOM 802 O O . GLN A 1 104 ? 15.009 -33.515 -18.039 1.00 83.38 104 GLN A O 1
ATOM 807 N N . GLN A 1 105 ? 13.751 -32.260 -19.392 1.00 79.12 105 GLN A N 1
ATOM 808 C CA . GLN A 1 105 ? 14.876 -31.815 -20.221 1.00 79.12 105 GLN A CA 1
ATOM 809 C C . GLN A 1 105 ? 15.863 -30.944 -19.428 1.00 79.12 105 GLN A C 1
ATOM 811 O O . GLN A 1 105 ? 17.074 -31.053 -19.631 1.00 79.12 105 GLN A O 1
ATOM 816 N N . LEU A 1 106 ? 15.374 -30.145 -18.476 1.00 79.31 106 LEU A N 1
ATOM 817 C CA . LEU A 1 106 ? 16.204 -29.355 -17.566 1.00 79.31 106 LEU A CA 1
ATOM 818 C C . LEU A 1 106 ? 16.932 -30.202 -16.532 1.00 79.31 106 LEU A C 1
ATOM 820 O O . LEU A 1 106 ? 18.109 -29.956 -16.268 1.00 79.31 106 LEU A O 1
ATOM 824 N N . GLU A 1 107 ? 16.281 -31.226 -15.988 1.00 81.12 107 GLU A N 1
ATOM 825 C CA . GLU A 1 107 ? 16.934 -32.200 -15.115 1.00 81.12 107 GLU A CA 1
ATOM 826 C C . GLU A 1 107 ? 18.042 -32.955 -15.859 1.00 81.12 107 GLU A C 1
ATOM 828 O O . GLU A 1 107 ? 19.165 -33.049 -15.361 1.00 81.12 107 GLU A O 1
ATOM 833 N N . VAL A 1 108 ? 17.791 -33.392 -17.098 1.00 80.12 108 VAL A N 1
ATOM 834 C CA . VAL A 1 108 ? 18.798 -34.049 -17.948 1.00 80.12 108 VAL A CA 1
ATOM 835 C C . VAL A 1 108 ? 19.962 -33.106 -18.278 1.00 80.12 108 VAL A C 1
ATOM 837 O O . VAL A 1 108 ? 21.124 -33.509 -18.177 1.00 80.12 108 VAL A O 1
ATOM 840 N N . ALA A 1 109 ? 19.697 -31.841 -18.618 1.00 71.56 109 ALA A N 1
ATOM 841 C CA . ALA A 1 109 ? 20.739 -30.842 -18.872 1.00 71.56 109 ALA A CA 1
ATOM 842 C C . ALA A 1 109 ? 21.561 -30.513 -17.606 1.00 71.56 109 ALA A C 1
ATOM 844 O O . ALA A 1 109 ? 22.784 -30.351 -17.676 1.00 71.56 109 ALA A O 1
ATOM 845 N N . LYS A 1 110 ? 20.920 -30.485 -16.429 1.00 76.62 110 LYS A N 1
ATOM 846 C CA . LYS A 1 110 ? 21.582 -30.335 -15.122 1.00 76.62 110 LYS A CA 1
ATOM 847 C C . LYS A 1 110 ? 22.481 -31.537 -14.808 1.00 76.62 110 LYS A C 1
ATOM 849 O O . LYS A 1 110 ? 23.623 -31.346 -14.386 1.00 76.62 110 LYS A O 1
ATOM 854 N N . CYS A 1 111 ? 22.018 -32.759 -15.076 1.00 57.09 111 CYS A N 1
ATOM 855 C CA . CYS A 1 111 ? 22.797 -33.988 -14.898 1.00 57.09 111 CYS A CA 1
ATOM 856 C C . CYS A 1 111 ? 24.005 -34.073 -15.848 1.00 57.09 111 CYS A C 1
ATOM 858 O O . CYS A 1 111 ? 25.090 -34.460 -15.415 1.00 57.09 111 CYS A O 1
ATOM 860 N N . LYS A 1 112 ? 23.871 -33.638 -17.109 1.00 61.12 112 LYS A N 1
ATOM 861 C CA . LYS A 1 112 ? 24.994 -33.573 -18.065 1.00 61.12 112 LYS A CA 1
ATOM 862 C C . LYS A 1 112 ? 26.093 -32.590 -17.630 1.00 61.12 112 LYS A C 1
ATOM 864 O O . LYS A 1 112 ? 27.271 -32.876 -17.826 1.00 61.12 112 LYS A O 1
ATOM 869 N N . LYS A 1 113 ? 25.740 -31.467 -16.985 1.00 52.94 113 LYS A N 1
ATOM 870 C CA . LYS A 1 113 ? 26.716 -30.509 -16.421 1.00 52.94 113 LYS A CA 1
ATOM 871 C C . LYS A 1 113 ? 27.463 -31.051 -15.195 1.00 52.94 113 LYS A C 1
ATOM 873 O O . LYS A 1 113 ? 28.635 -30.732 -15.021 1.00 52.94 113 LYS A O 1
ATOM 878 N N . ALA A 1 114 ? 26.824 -31.881 -14.367 1.00 46.81 114 ALA A N 1
ATOM 879 C CA . ALA A 1 114 ? 27.449 -32.460 -13.172 1.00 46.81 114 ALA A CA 1
ATOM 880 C C . ALA A 1 114 ? 28.490 -33.557 -13.488 1.00 46.81 114 ALA A C 1
ATOM 882 O O . ALA A 1 114 ? 29.420 -33.761 -12.710 1.00 46.81 114 ALA A O 1
ATOM 883 N N . ALA A 1 115 ? 28.381 -34.231 -14.639 1.00 44.72 115 ALA A N 1
ATOM 884 C CA . ALA A 1 115 ? 29.323 -35.272 -15.065 1.00 44.72 115 ALA A CA 1
ATOM 885 C C . ALA A 1 115 ? 30.634 -34.730 -15.683 1.00 44.72 115 ALA A C 1
ATOM 887 O O . ALA A 1 115 ? 31.588 -35.484 -15.849 1.00 44.72 115 ALA A O 1
ATOM 888 N N . ALA A 1 116 ? 30.717 -33.430 -15.994 1.00 44.59 116 ALA A N 1
ATOM 889 C CA . ALA A 1 116 ? 31.879 -32.799 -16.638 1.00 44.59 116 ALA A CA 1
ATOM 890 C C . ALA A 1 116 ? 32.893 -32.180 -15.648 1.00 44.59 116 ALA A C 1
ATOM 892 O O . ALA A 1 116 ? 33.677 -31.300 -16.002 1.00 44.59 116 ALA A O 1
ATOM 893 N N . GLY A 1 117 ? 32.894 -32.614 -14.386 1.00 41.84 117 GLY A N 1
ATOM 894 C CA . GLY A 1 117 ? 33.831 -32.136 -13.373 1.00 41.84 117 GLY A CA 1
ATOM 895 C C . GLY A 1 117 ? 35.126 -32.947 -13.323 1.00 41.84 117 GLY A C 1
ATOM 896 O O . GLY A 1 117 ? 35.226 -33.819 -12.464 1.00 41.84 117 GLY A O 1
ATOM 897 N N . LYS A 1 118 ? 36.093 -32.646 -14.212 1.00 38.91 118 LYS A N 1
ATOM 898 C CA . LYS A 1 118 ? 37.571 -32.652 -14.003 1.00 38.91 118 LYS A CA 1
ATOM 899 C C . LYS A 1 118 ? 38.333 -32.719 -15.340 1.00 38.91 118 LYS A C 1
ATOM 901 O O . LYS A 1 118 ? 38.559 -33.811 -15.850 1.00 38.91 118 LYS A O 1
ATOM 906 N N . SER A 1 119 ? 38.760 -31.563 -15.865 1.00 29.39 119 SER A N 1
ATOM 907 C CA . SER A 1 119 ? 40.057 -31.274 -16.541 1.00 29.39 119 SER A CA 1
ATOM 908 C C . SER A 1 119 ? 40.005 -29.890 -17.224 1.00 29.39 119 SER A C 1
ATOM 910 O O . SER A 1 119 ? 38.963 -29.559 -17.789 1.00 29.39 119 SER A O 1
ATOM 912 N N . PRO A 1 120 ? 41.069 -29.058 -17.184 1.00 39.38 120 PRO A N 1
ATOM 913 C CA . PRO A 1 120 ? 41.021 -27.691 -17.703 1.00 39.38 120 PRO A CA 1
ATOM 914 C C . PRO A 1 120 ? 41.482 -27.543 -19.170 1.00 39.38 120 PRO A C 1
ATOM 916 O O . PRO A 1 120 ? 42.383 -28.238 -19.626 1.00 39.38 120 PRO A O 1
ATOM 919 N N . ALA A 1 121 ? 40.895 -26.521 -19.813 1.00 38.84 121 ALA A N 1
ATOM 920 C CA . ALA A 1 121 ? 41.312 -25.749 -20.997 1.00 38.84 121 ALA A CA 1
ATOM 921 C C . ALA A 1 121 ? 41.309 -26.413 -22.395 1.00 38.84 121 ALA A C 1
ATOM 923 O O . ALA A 1 121 ? 42.176 -27.230 -22.682 1.00 38.84 121 ALA A O 1
ATOM 924 N N . LYS A 1 122 ? 40.425 -25.933 -23.305 1.00 29.25 122 LYS A N 1
ATOM 925 C CA . LYS A 1 122 ? 40.742 -25.279 -24.613 1.00 29.25 122 LYS A CA 1
ATOM 926 C C . LYS A 1 122 ? 39.470 -25.005 -25.462 1.00 29.25 122 LYS A C 1
ATOM 928 O O . LYS A 1 122 ? 38.716 -25.933 -25.700 1.00 29.25 122 LYS A O 1
ATOM 933 N N . ALA A 1 123 ? 39.321 -23.749 -25.921 1.00 30.58 123 ALA A N 1
ATOM 934 C CA . ALA A 1 123 ? 38.541 -23.168 -27.048 1.00 30.58 123 ALA A CA 1
ATOM 935 C C . ALA A 1 123 ? 37.067 -23.595 -27.348 1.00 30.58 123 ALA A C 1
ATOM 937 O O . ALA A 1 123 ? 36.733 -24.774 -27.293 1.00 30.58 123 ALA A O 1
ATOM 938 N N . PRO A 1 124 ? 36.179 -22.652 -27.751 1.00 40.38 124 PRO A N 1
ATOM 939 C CA . PRO A 1 124 ? 34.759 -22.930 -27.974 1.00 40.38 124 PRO A CA 1
ATOM 940 C C . PRO A 1 124 ? 34.510 -23.572 -29.352 1.00 40.38 124 PRO A C 1
ATOM 942 O O . PRO A 1 124 ? 34.702 -22.942 -30.390 1.00 40.38 124 PRO A O 1
ATOM 945 N N . ALA A 1 125 ? 34.076 -24.832 -29.351 1.00 34.72 125 ALA A N 1
ATOM 946 C CA . ALA A 1 125 ? 33.488 -25.531 -30.498 1.00 34.72 125 ALA A CA 1
ATOM 947 C C . ALA A 1 125 ? 31.939 -25.424 -30.445 1.00 34.72 125 ALA A C 1
ATOM 949 O O . ALA A 1 125 ? 31.398 -25.042 -29.405 1.00 34.72 125 ALA A O 1
ATOM 950 N N . PRO A 1 126 ? 31.222 -25.679 -31.557 1.00 42.59 126 PRO A N 1
ATOM 951 C CA . PRO A 1 126 ? 29.972 -25.006 -31.903 1.00 42.59 126 PRO A CA 1
ATOM 952 C C . PRO A 1 126 ? 28.776 -25.425 -31.043 1.00 42.59 126 PRO A C 1
ATOM 954 O O . PRO A 1 126 ? 28.693 -26.541 -30.533 1.00 42.59 126 PRO A O 1
ATOM 957 N N . ALA A 1 127 ? 27.840 -24.483 -30.919 1.00 48.78 127 ALA A N 1
ATOM 958 C CA . ALA A 1 127 ? 26.599 -24.566 -30.165 1.00 48.78 127 ALA A CA 1
ATOM 959 C C . ALA A 1 127 ? 25.742 -25.767 -30.597 1.00 48.78 127 ALA A C 1
ATOM 961 O O . ALA A 1 127 ? 25.029 -25.721 -31.594 1.00 48.78 127 ALA A O 1
ATOM 962 N N . GLY A 1 128 ? 25.820 -26.842 -29.818 1.00 50.53 128 GLY A N 1
ATOM 963 C CA . GLY A 1 128 ? 25.031 -28.057 -29.999 1.00 50.53 128 GLY A CA 1
ATOM 964 C C . GLY A 1 128 ? 24.517 -28.628 -28.682 1.00 50.53 128 GLY A C 1
ATOM 965 O O . GLY A 1 128 ? 24.437 -29.838 -28.574 1.00 50.53 128 GLY A O 1
ATOM 966 N N . ASP A 1 129 ? 24.279 -27.784 -27.671 1.00 57.50 129 ASP A N 1
ATOM 967 C CA . ASP A 1 129 ? 23.362 -28.001 -26.526 1.00 57.50 129 ASP A CA 1
ATOM 968 C C . ASP A 1 129 ? 23.391 -26.734 -25.629 1.00 57.50 129 ASP A C 1
ATOM 970 O O . ASP A 1 129 ? 23.556 -26.806 -24.410 1.00 57.50 129 ASP A O 1
ATOM 974 N N . MET A 1 130 ? 23.368 -25.524 -26.219 1.00 58.41 130 MET A N 1
ATOM 975 C CA . MET A 1 130 ? 23.383 -24.291 -25.419 1.00 58.41 130 MET A CA 1
ATOM 976 C C . MET A 1 130 ? 21.952 -23.902 -25.067 1.00 58.41 130 MET A C 1
ATOM 978 O O . MET A 1 130 ? 21.241 -23.293 -25.856 1.00 58.41 130 MET A O 1
ATOM 982 N N . LEU A 1 131 ? 21.543 -24.297 -23.866 1.00 70.00 131 LEU A N 1
ATOM 983 C CA . LEU A 1 131 ? 20.275 -23.925 -23.257 1.00 70.00 131 LEU A CA 1
ATOM 984 C C . LEU A 1 131 ? 20.261 -22.413 -22.975 1.00 70.00 131 LEU A C 1
ATOM 986 O O . LEU A 1 131 ? 20.782 -21.958 -21.955 1.00 70.00 131 LEU A O 1
ATOM 990 N N . THR A 1 132 ? 19.702 -21.634 -23.896 1.00 75.00 132 THR A N 1
ATOM 991 C CA . THR A 1 132 ? 19.487 -20.193 -23.739 1.00 75.00 132 THR A CA 1
ATOM 992 C C . THR A 1 132 ? 18.090 -19.953 -23.185 1.00 75.00 132 THR A C 1
ATOM 994 O O . THR A 1 132 ? 17.091 -20.162 -23.869 1.00 75.00 132 THR A O 1
ATOM 997 N N . PHE A 1 133 ? 18.022 -19.526 -21.927 1.00 75.38 133 PHE A N 1
ATOM 998 C CA . PHE A 1 133 ? 16.792 -19.014 -21.340 1.00 75.38 133 PHE A CA 1
ATOM 999 C C . PHE A 1 133 ? 16.742 -17.505 -21.513 1.00 75.38 133 PHE A C 1
ATOM 1001 O O . PHE A 1 133 ? 17.480 -16.779 -20.849 1.00 75.38 133 PHE A O 1
ATOM 1008 N N . GLU A 1 134 ? 15.856 -17.043 -22.383 1.00 81.69 134 GLU A N 1
ATOM 1009 C CA . GLU A 1 134 ? 15.597 -15.621 -22.566 1.00 81.69 134 GLU A CA 1
ATOM 1010 C C . GLU A 1 134 ? 14.314 -15.261 -21.822 1.00 81.69 134 GLU A C 1
ATOM 1012 O O . GLU A 1 134 ? 13.198 -15.450 -22.306 1.00 81.69 134 GLU A O 1
ATOM 1017 N N . LEU A 1 135 ? 14.483 -14.798 -20.582 1.00 73.00 135 LEU A N 1
ATOM 1018 C CA . LEU A 1 135 ? 13.381 -14.333 -19.753 1.00 73.00 135 LEU A CA 1
ATOM 1019 C C . LEU A 1 135 ? 13.171 -12.834 -19.991 1.00 73.00 135 LEU A C 1
ATOM 1021 O O . LEU A 1 135 ? 13.892 -12.000 -19.446 1.00 73.00 135 LEU A O 1
ATOM 1025 N N . TYR A 1 136 ? 12.146 -12.491 -20.765 1.00 72.75 136 TYR A N 1
ATOM 1026 C CA . TYR A 1 136 ? 11.663 -11.116 -20.886 1.00 72.75 136 TYR A CA 1
ATOM 1027 C C . TYR A 1 136 ? 10.599 -10.854 -19.818 1.00 72.75 136 TYR A C 1
ATOM 1029 O O . T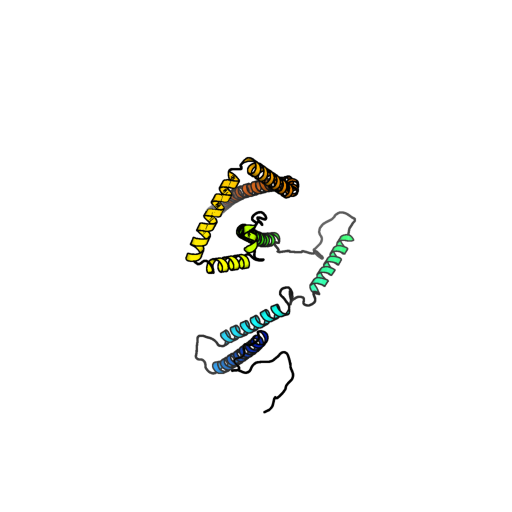YR A 1 136 ? 9.407 -10.783 -20.100 1.00 72.75 136 TYR A O 1
ATOM 1037 N N . TRP A 1 137 ? 11.035 -10.754 -18.563 1.00 72.69 137 TRP A N 1
ATOM 1038 C CA . TRP A 1 137 ? 10.161 -10.461 -17.428 1.00 72.69 137 TRP A CA 1
ATOM 1039 C C . TRP A 1 137 ? 10.830 -9.454 -16.493 1.00 72.69 137 TRP A C 1
ATOM 1041 O O . TRP A 1 137 ? 11.995 -9.628 -16.135 1.00 72.69 137 TRP A O 1
ATOM 1051 N N . ARG A 1 138 ? 10.100 -8.407 -16.082 1.00 78.81 138 ARG A N 1
ATOM 1052 C CA . ARG A 1 138 ? 10.539 -7.450 -15.050 1.00 78.81 138 ARG A CA 1
ATOM 1053 C C . ARG A 1 138 ? 9.750 -7.689 -13.759 1.00 78.81 138 ARG A C 1
ATOM 1055 O O . ARG A 1 138 ? 8.813 -6.943 -13.478 1.00 78.81 138 ARG A O 1
ATOM 1062 N N . PRO A 1 139 ? 10.121 -8.699 -12.954 1.00 79.62 139 PRO A N 1
ATOM 1063 C CA . PRO A 1 139 ? 9.380 -9.042 -11.742 1.00 79.62 139 PRO A CA 1
ATOM 1064 C C . PRO A 1 139 ? 9.341 -7.886 -10.738 1.00 79.62 139 PRO A C 1
ATOM 1066 O O . PRO A 1 139 ? 8.361 -7.730 -10.019 1.00 79.62 139 PRO A O 1
ATOM 1069 N N . GLU A 1 140 ? 10.382 -7.055 -10.710 1.00 82.38 140 GLU A N 1
ATOM 1070 C CA . GLU A 1 140 ? 10.490 -5.932 -9.779 1.00 82.38 140 GLU A CA 1
ATOM 1071 C C . GLU A 1 140 ? 9.461 -4.830 -10.055 1.00 82.38 140 GLU A C 1
ATOM 1073 O O . GLU A 1 140 ? 8.922 -4.250 -9.115 1.00 82.38 140 GLU A O 1
ATOM 1078 N N . GLN A 1 141 ? 9.130 -4.568 -11.325 1.00 83.25 141 GLN A N 1
ATOM 1079 C CA . GLN A 1 141 ? 8.149 -3.541 -11.692 1.00 83.25 141 GLN A CA 1
ATOM 1080 C C . GLN A 1 141 ? 6.733 -3.953 -11.271 1.00 83.25 141 GLN A C 1
ATOM 1082 O O . GLN A 1 141 ? 5.978 -3.142 -10.728 1.00 83.25 141 GLN A O 1
ATOM 1087 N N . ASP A 1 142 ? 6.397 -5.227 -11.456 1.00 83.31 142 ASP A N 1
ATOM 1088 C CA . ASP A 1 142 ? 5.101 -5.760 -11.051 1.00 83.31 142 ASP A CA 1
ATOM 1089 C C . ASP A 1 142 ? 4.984 -5.857 -9.531 1.00 83.31 142 ASP A C 1
ATOM 1091 O O . ASP A 1 142 ? 3.973 -5.418 -8.979 1.00 83.31 142 ASP A O 1
ATOM 1095 N N . GLN A 1 143 ? 6.028 -6.328 -8.841 1.00 89.19 143 GLN A N 1
ATOM 1096 C CA . GLN A 1 143 ? 6.076 -6.332 -7.376 1.00 89.19 143 GLN A CA 1
ATOM 1097 C C . GLN A 1 143 ? 5.936 -4.919 -6.805 1.00 89.19 143 GLN A C 1
ATOM 1099 O O . GLN A 1 143 ? 5.152 -4.715 -5.880 1.00 89.19 143 GLN A O 1
ATOM 1104 N N . PHE A 1 144 ? 6.618 -3.929 -7.389 1.00 87.81 144 PHE A N 1
ATOM 1105 C CA . PHE A 1 144 ? 6.472 -2.529 -6.997 1.00 87.81 144 PHE A CA 1
ATOM 1106 C C . PHE A 1 144 ? 5.039 -2.024 -7.214 1.00 87.81 144 PHE A C 1
ATOM 1108 O O . PHE A 1 144 ? 4.463 -1.404 -6.322 1.00 87.81 144 PHE A O 1
ATOM 1115 N N . SER A 1 145 ? 4.421 -2.330 -8.360 1.00 86.06 145 SER A N 1
ATOM 1116 C CA . SER A 1 145 ? 3.041 -1.915 -8.652 1.00 86.06 145 SER A CA 1
ATOM 1117 C C . SER A 1 145 ? 2.010 -2.547 -7.705 1.00 86.06 145 SER A C 1
ATOM 1119 O O . SER A 1 145 ? 1.049 -1.890 -7.301 1.00 86.06 145 SER A O 1
ATOM 1121 N N . GLN A 1 146 ? 2.213 -3.810 -7.315 1.00 89.88 146 GLN A N 1
ATOM 1122 C CA . GLN A 1 146 ? 1.366 -4.509 -6.350 1.00 89.88 146 GLN A CA 1
ATOM 1123 C C . GLN A 1 146 ? 1.571 -3.952 -4.939 1.00 89.88 146 GLN A C 1
ATOM 1125 O O . GLN A 1 146 ? 0.591 -3.634 -4.265 1.00 89.88 146 GLN A O 1
ATOM 1130 N N . ALA A 1 147 ? 2.823 -3.758 -4.517 1.00 92.88 147 ALA A N 1
ATOM 1131 C CA . ALA A 1 147 ? 3.154 -3.163 -3.226 1.00 92.88 147 ALA A CA 1
ATOM 1132 C C . ALA A 1 147 ? 2.597 -1.736 -3.093 1.00 92.88 147 ALA A C 1
ATOM 1134 O O . ALA A 1 147 ? 2.060 -1.391 -2.044 1.00 92.88 147 ALA A O 1
ATOM 1135 N N . ALA A 1 148 ? 2.636 -0.933 -4.161 1.00 91.25 148 ALA A N 1
ATOM 1136 C CA . ALA A 1 148 ? 2.055 0.409 -4.177 1.00 91.25 148 ALA A CA 1
ATOM 1137 C C . ALA A 1 148 ? 0.534 0.392 -3.944 1.00 91.25 148 ALA A C 1
ATOM 1139 O O . ALA A 1 148 ? 0.030 1.170 -3.134 1.00 91.25 148 ALA A O 1
ATOM 1140 N N . LYS A 1 149 ? -0.197 -0.530 -4.591 1.00 93.06 149 LYS A N 1
ATOM 1141 C CA . LYS A 1 149 ? -1.644 -0.709 -4.361 1.00 93.06 149 LYS A CA 1
ATOM 1142 C C . LYS A 1 149 ? -1.941 -1.138 -2.925 1.00 93.06 149 LYS A C 1
ATOM 1144 O O . LYS A 1 149 ? -2.875 -0.625 -2.315 1.00 93.06 149 LYS A O 1
ATOM 1149 N N . ILE A 1 150 ? -1.149 -2.061 -2.378 1.00 94.62 150 ILE A N 1
ATOM 1150 C CA . ILE A 1 150 ? -1.294 -2.519 -0.989 1.00 94.62 150 ILE A CA 1
ATOM 1151 C C . ILE A 1 150 ? -1.041 -1.360 -0.016 1.00 94.62 150 ILE A C 1
ATOM 1153 O O . ILE A 1 150 ? -1.850 -1.149 0.881 1.00 94.62 150 ILE A O 1
ATOM 1157 N N . ALA A 1 151 ? 0.007 -0.562 -0.230 1.00 93.62 151 ALA A N 1
ATOM 1158 C CA . ALA A 1 151 ? 0.332 0.586 0.616 1.00 93.62 151 ALA A CA 1
ATOM 1159 C C . ALA A 1 151 ? -0.750 1.683 0.577 1.00 93.62 151 ALA A C 1
ATOM 1161 O O . ALA A 1 151 ? -1.055 2.299 1.599 1.00 93.62 151 ALA A O 1
ATOM 1162 N N . GLU A 1 152 ? -1.368 1.933 -0.582 1.00 94.06 152 GLU A N 1
ATOM 1163 C CA . GLU A 1 152 ? -2.498 2.864 -0.687 1.00 94.06 152 GLU A CA 1
ATOM 1164 C C . GLU A 1 152 ? -3.719 2.361 0.097 1.00 94.06 152 GLU A C 1
ATOM 1166 O O . GLU A 1 152 ? -4.338 3.123 0.849 1.00 94.06 152 GLU A O 1
ATOM 1171 N N . LEU A 1 153 ? -4.041 1.071 -0.039 1.00 95.06 153 LEU A N 1
ATOM 1172 C CA . LEU A 1 153 ? -5.122 0.437 0.712 1.00 95.06 153 LEU A CA 1
ATOM 1173 C C . LEU A 1 153 ? -4.850 0.460 2.218 1.00 95.06 153 LEU A C 1
ATOM 1175 O O . LEU A 1 153 ? -5.754 0.792 2.978 1.00 95.06 153 LEU A O 1
ATOM 1179 N N . GLU A 1 154 ? -3.620 0.179 2.646 1.00 96.12 154 GLU A N 1
ATOM 1180 C CA . GLU A 1 154 ? -3.196 0.250 4.045 1.00 96.12 154 GLU A CA 1
ATOM 1181 C C . GLU A 1 154 ? -3.327 1.673 4.596 1.00 96.12 154 GLU A C 1
ATOM 1183 O O . GLU A 1 154 ? -3.912 1.872 5.657 1.00 96.12 154 GLU A O 1
ATOM 1188 N N . LYS A 1 155 ? -2.889 2.689 3.843 1.00 95.06 155 LYS A N 1
ATOM 1189 C CA . LYS A 1 155 ? -3.056 4.097 4.230 1.00 95.06 155 LYS A CA 1
ATOM 1190 C C . LYS A 1 155 ? -4.530 4.466 4.397 1.00 95.06 155 LYS A C 1
ATOM 1192 O O . LYS A 1 155 ? -4.892 5.120 5.375 1.00 95.06 155 LYS A O 1
ATOM 1197 N N . ARG A 1 156 ? -5.388 4.063 3.455 1.00 96.00 156 ARG A N 1
ATOM 1198 C CA . ARG A 1 156 ? -6.835 4.312 3.538 1.00 96.00 156 ARG A CA 1
ATOM 1199 C C . ARG A 1 156 ? -7.459 3.560 4.713 1.00 96.00 156 ARG A C 1
ATOM 1201 O O . ARG A 1 156 ? -8.302 4.123 5.407 1.00 96.00 156 ARG A O 1
ATOM 1208 N N . LEU A 1 157 ? -7.046 2.317 4.946 1.00 95.25 157 LEU A N 1
ATOM 1209 C CA . LEU A 1 157 ? -7.510 1.505 6.063 1.00 95.25 157 LEU A CA 1
ATOM 1210 C C . LEU A 1 157 ? -7.099 2.125 7.401 1.00 95.25 157 LEU A C 1
ATOM 1212 O O . LEU A 1 157 ? -7.953 2.261 8.264 1.00 95.25 157 LEU A O 1
ATOM 1216 N N . ALA A 1 158 ? -5.859 2.594 7.541 1.00 93.25 158 ALA A N 1
ATOM 1217 C CA . ALA A 1 158 ? -5.374 3.271 8.742 1.00 93.25 158 ALA A CA 1
ATOM 1218 C C . ALA A 1 158 ? -6.132 4.581 9.022 1.00 93.25 158 ALA A C 1
ATOM 1220 O O . ALA A 1 158 ? -6.426 4.899 10.172 1.00 93.25 158 ALA A O 1
ATOM 1221 N N . GLN A 1 159 ? -6.501 5.337 7.982 1.00 93.56 159 GLN A N 1
ATOM 1222 C CA . GLN A 1 159 ? -7.351 6.525 8.130 1.00 93.56 159 GLN A CA 1
ATOM 1223 C C . GLN A 1 159 ? -8.774 6.164 8.572 1.00 93.56 159 GLN A C 1
ATOM 1225 O O . GLN A 1 159 ? -9.335 6.829 9.443 1.00 93.56 159 GLN A O 1
ATOM 1230 N N . LEU A 1 160 ? -9.358 5.115 7.985 1.00 92.38 160 LEU A N 1
ATOM 1231 C CA . LEU A 1 160 ? -10.666 4.606 8.398 1.00 92.38 160 LEU A CA 1
ATOM 1232 C C . LEU A 1 160 ? -10.624 4.074 9.831 1.00 92.38 160 LEU A C 1
ATOM 1234 O O . LEU A 1 160 ? -11.530 4.364 10.606 1.00 92.38 160 LEU A O 1
ATOM 1238 N N . GLU A 1 161 ? -9.561 3.366 10.204 1.00 90.81 161 GLU A N 1
ATOM 1239 C CA . GLU A 1 161 ? -9.338 2.907 11.567 1.00 90.81 161 GLU A CA 1
ATOM 1240 C C . GLU A 1 161 ? -9.237 4.102 12.510 1.00 90.81 161 GLU A C 1
ATOM 1242 O O . GLU A 1 161 ? -9.990 4.155 13.463 1.00 90.81 161 GLU A O 1
ATOM 1247 N N . ALA A 1 162 ? -8.425 5.120 12.225 1.00 90.50 162 ALA A N 1
ATOM 1248 C CA . ALA A 1 162 ? -8.320 6.297 13.088 1.00 90.50 162 ALA A CA 1
ATOM 1249 C C . ALA A 1 162 ? -9.663 7.028 13.305 1.00 90.50 162 ALA A C 1
ATOM 1251 O O . ALA A 1 162 ? -9.899 7.556 14.388 1.00 90.50 162 ALA A O 1
ATOM 1252 N N . MET A 1 163 ? -10.549 7.050 12.300 1.00 86.81 163 MET A N 1
ATOM 1253 C CA . MET A 1 163 ? -11.880 7.665 12.415 1.00 86.81 163 MET A CA 1
ATOM 1254 C C . MET A 1 163 ? -12.897 6.790 13.157 1.00 86.81 163 MET A C 1
ATOM 1256 O O . MET A 1 163 ? -13.775 7.316 13.837 1.00 86.81 163 MET A O 1
ATOM 1260 N N . VAL A 1 164 ? -12.824 5.468 12.986 1.00 83.56 164 VAL A N 1
ATOM 1261 C CA . VAL A 1 164 ? -13.822 4.516 13.506 1.00 83.56 164 VAL A CA 1
ATOM 1262 C C . VAL A 1 164 ? -13.382 3.887 14.829 1.00 83.56 164 VAL A C 1
ATOM 1264 O O . VAL A 1 164 ? -14.216 3.364 15.570 1.00 83.56 164 VAL A O 1
ATOM 1267 N N . ARG A 1 165 ? -12.085 3.931 15.148 1.00 78.88 165 ARG A N 1
ATOM 1268 C CA . ARG A 1 165 ? -11.499 3.307 16.330 1.00 78.88 165 ARG A CA 1
ATOM 1269 C C . ARG A 1 165 ? -12.118 3.901 17.583 1.00 78.88 165 ARG A C 1
ATOM 1271 O O . ARG A 1 165 ? -11.853 5.030 17.983 1.00 78.88 165 ARG A O 1
ATOM 1278 N N . TYR A 1 166 ? -12.928 3.069 18.216 1.00 65.50 166 TYR A N 1
ATOM 1279 C CA . TYR A 1 166 ? -13.420 3.274 19.557 1.00 65.50 166 TYR A CA 1
ATOM 1280 C C . TYR A 1 166 ? -12.392 2.681 20.514 1.00 65.50 166 TYR A C 1
ATOM 1282 O O . TYR A 1 166 ? -12.307 1.463 20.669 1.00 65.50 166 TYR A O 1
ATOM 1290 N N . GLU A 1 167 ? -11.585 3.534 21.138 1.00 64.69 167 GLU A N 1
ATOM 1291 C CA . GLU A 1 167 ? -10.865 3.117 22.334 1.00 64.69 167 GLU A CA 1
ATOM 1292 C C . GLU A 1 167 ? -11.937 2.937 23.422 1.00 64.69 167 GLU A C 1
ATOM 1294 O O . GLU A 1 167 ? -12.684 3.886 23.694 1.00 64.69 167 GLU A O 1
ATOM 1299 N N . PRO A 1 168 ? -12.113 1.733 23.996 1.00 57.94 168 PRO A N 1
ATOM 1300 C CA . PRO A 1 168 ? -13.108 1.532 25.024 1.00 57.94 168 PRO A CA 1
ATOM 1301 C C . PRO A 1 168 ? -12.673 2.333 26.238 1.00 57.94 168 PRO A C 1
ATOM 1303 O O . PRO A 1 168 ? -11.847 1.888 27.031 1.00 57.94 168 PRO A O 1
ATOM 1306 N N . ASP A 1 169 ? -13.261 3.513 26.394 1.00 57.56 169 ASP A N 1
ATOM 1307 C CA . ASP A 1 169 ? -13.200 4.227 27.650 1.00 57.56 169 ASP A CA 1
ATOM 1308 C C . ASP A 1 169 ? -14.057 3.409 28.626 1.00 57.56 169 ASP A C 1
ATOM 1310 O O . ASP A 1 169 ? -15.288 3.517 28.719 1.00 57.56 169 ASP A O 1
ATOM 1314 N N . SER A 1 170 ? -13.406 2.430 29.253 1.00 57.53 170 SER A N 1
ATOM 1315 C CA . SER A 1 170 ? -13.982 1.522 30.242 1.00 57.53 170 SER A CA 1
ATOM 1316 C C . SER A 1 170 ? -14.399 2.270 31.509 1.00 57.53 170 SER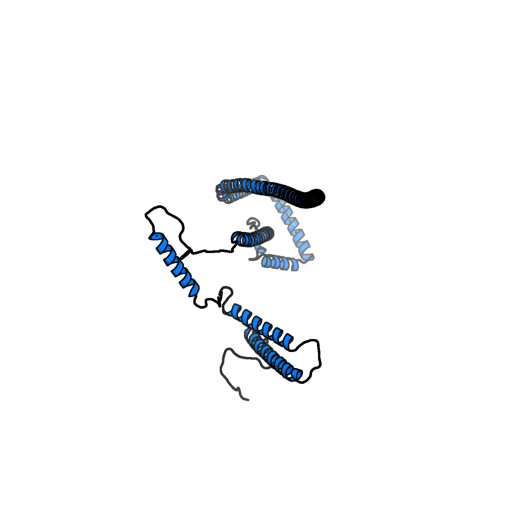 A C 1
ATOM 1318 O O . SER A 1 170 ? -15.051 1.692 32.374 1.00 57.53 170 SER A O 1
ATOM 1320 N N . GLN A 1 171 ? -14.070 3.561 31.599 1.00 55.69 171 GLN A N 1
ATOM 1321 C CA . GLN A 1 171 ? -14.175 4.352 32.814 1.00 55.69 171 GLN A CA 1
ATOM 1322 C C . GLN A 1 171 ? -15.469 5.155 32.945 1.00 55.69 171 GLN A C 1
ATOM 1324 O O . GLN A 1 171 ? -15.740 5.649 34.036 1.00 55.69 171 GLN A O 1
ATOM 1329 N N . ASN A 1 172 ? -16.301 5.270 31.899 1.00 67.00 172 ASN A N 1
ATOM 1330 C CA . ASN A 1 172 ? -17.577 5.979 32.019 1.00 67.00 172 ASN A CA 1
ATOM 1331 C C . ASN A 1 172 ? -18.774 5.011 32.127 1.00 67.00 172 ASN A C 1
ATOM 1333 O O . ASN A 1 172 ? -19.329 4.592 31.102 1.00 67.00 172 ASN A O 1
ATOM 1337 N N . PRO A 1 173 ? -19.221 4.667 33.353 1.00 70.19 173 PRO A N 1
ATOM 1338 C CA . PRO A 1 173 ? -20.361 3.776 33.568 1.00 70.19 173 PRO A CA 1
ATOM 1339 C C . PRO A 1 173 ? -21.679 4.342 33.014 1.00 70.19 173 PRO A C 1
ATOM 1341 O O . PRO A 1 173 ? -22.620 3.583 32.789 1.00 70.19 173 PRO A O 1
ATOM 1344 N N . LEU A 1 174 ? -21.754 5.648 32.722 1.00 73.38 174 LEU A N 1
ATO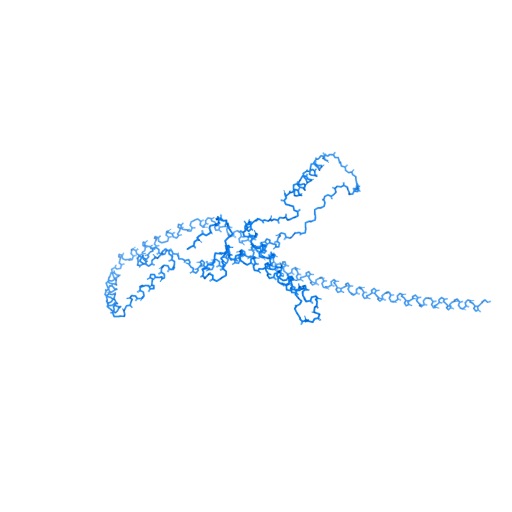M 1345 C CA . LEU A 1 174 ? -22.933 6.272 32.108 1.00 73.38 174 LEU A CA 1
ATOM 1346 C C . LEU A 1 174 ? -23.123 5.864 30.639 1.00 73.38 174 LEU A C 1
ATOM 1348 O O . LEU A 1 174 ? -24.219 6.000 30.103 1.00 73.38 174 LEU A O 1
ATOM 1352 N N . LEU A 1 175 ? -22.081 5.330 29.992 1.00 70.94 175 LEU A N 1
ATOM 1353 C CA . LEU A 1 175 ? -22.137 4.891 28.596 1.00 70.94 175 LEU A CA 1
ATOM 1354 C C . LEU A 1 175 ? -22.607 3.439 28.434 1.00 70.94 175 LEU A C 1
ATOM 1356 O O . LEU A 1 175 ? -22.855 3.010 27.312 1.00 70.94 175 LEU A O 1
ATOM 1360 N N . VAL A 1 176 ? -22.762 2.671 29.520 1.00 71.25 176 VAL A N 1
ATOM 1361 C CA . VAL A 1 176 ? -23.055 1.221 29.468 1.00 71.25 176 VAL A CA 1
ATOM 1362 C C . VAL A 1 176 ? -24.361 0.910 28.726 1.00 71.25 176 VAL A C 1
ATOM 1364 O O . VAL A 1 176 ? -24.423 -0.071 27.996 1.00 71.25 176 VAL A O 1
ATOM 1367 N N . GLY A 1 177 ? -25.379 1.769 28.837 1.00 71.31 177 GLY A N 1
ATOM 1368 C CA . GLY A 1 177 ? -26.658 1.606 28.130 1.00 71.31 177 GLY A CA 1
ATOM 1369 C C . GLY A 1 177 ? -26.672 2.100 26.678 1.00 71.31 177 GLY A C 1
ATOM 1370 O O . GLY A 1 177 ? -27.696 1.971 26.012 1.00 71.31 177 GLY A O 1
ATOM 1371 N N . LEU A 1 178 ? -25.573 2.698 26.207 1.00 70.75 178 LEU A N 1
ATOM 1372 C CA . LEU A 1 178 ? -25.421 3.211 24.841 1.00 70.75 178 LEU A CA 1
ATOM 1373 C C . LEU A 1 178 ? -24.506 2.318 23.991 1.00 70.75 178 LEU A C 1
ATOM 1375 O O . LEU A 1 178 ? -24.500 2.457 22.775 1.00 70.75 178 LEU A O 1
ATOM 1379 N N . LYS A 1 179 ? -23.749 1.397 24.602 1.00 70.56 179 LYS A N 1
ATOM 1380 C CA . LYS A 1 179 ? -22.837 0.489 23.892 1.00 70.56 179 LYS A CA 1
ATOM 1381 C C . LYS A 1 179 ? -23.630 -0.619 23.189 1.00 70.56 179 LYS A C 1
ATOM 1383 O O . LYS A 1 179 ? -24.022 -1.595 23.822 1.00 70.56 179 LYS A O 1
ATOM 1388 N N . GLY A 1 180 ? -23.858 -0.463 21.886 1.00 68.50 180 GLY A N 1
ATOM 1389 C CA . GLY A 1 180 ? -24.283 -1.555 21.006 1.00 68.50 180 GLY A CA 1
ATOM 1390 C C . GLY A 1 180 ? -23.102 -2.449 20.606 1.00 68.50 180 GLY A C 1
ATOM 1391 O O . GLY A 1 180 ? -21.943 -2.060 20.748 1.00 68.50 180 GLY A O 1
ATOM 1392 N N . THR A 1 181 ? -23.378 -3.639 20.069 1.00 78.38 181 THR A N 1
ATOM 1393 C CA . THR A 1 181 ? -22.357 -4.566 19.537 1.00 78.38 181 THR A CA 1
ATOM 1394 C C . THR A 1 181 ? -21.664 -4.030 18.281 1.00 78.38 181 THR A C 1
ATOM 1396 O O . THR A 1 181 ? -20.549 -4.433 17.959 1.00 78.38 181 THR A O 1
ATOM 1399 N N . SER A 1 182 ? -22.299 -3.081 17.589 1.00 84.12 182 SER A N 1
ATOM 1400 C CA . SER A 1 182 ? -21.736 -2.344 16.458 1.00 84.12 182 SER A CA 1
ATOM 1401 C C . SER A 1 182 ? -21.931 -0.832 16.620 1.00 84.12 182 SER A C 1
ATOM 1403 O O . SER A 1 182 ? -22.818 -0.371 17.347 1.00 84.12 182 SER A O 1
ATOM 1405 N N . LEU A 1 183 ? -21.129 -0.037 15.900 1.00 84.00 183 LEU A N 1
ATOM 1406 C CA . LEU A 1 183 ? -21.305 1.420 15.840 1.00 84.00 183 LEU A CA 1
ATOM 1407 C C . LEU A 1 183 ? -22.703 1.791 15.322 1.00 84.00 183 LEU A C 1
ATOM 1409 O O . LEU A 1 183 ? -23.329 2.715 15.830 1.00 84.00 183 LEU A O 1
ATOM 1413 N N . VAL A 1 184 ? -23.218 1.028 14.356 1.00 88.69 184 VAL A N 1
ATOM 1414 C CA . VAL A 1 184 ? -24.559 1.228 13.794 1.00 88.69 184 VAL A CA 1
ATOM 1415 C C . VAL A 1 184 ? -25.635 1.005 14.855 1.00 88.69 184 VAL A C 1
ATOM 1417 O O . VAL A 1 184 ? -26.531 1.831 14.992 1.00 88.69 184 VAL A O 1
ATOM 1420 N N . GLU A 1 185 ? -25.528 -0.063 15.645 1.00 86.88 185 GLU A N 1
ATOM 1421 C CA . GLU A 1 185 ? -26.465 -0.334 16.740 1.00 86.88 185 GLU A CA 1
ATOM 1422 C C . GLU A 1 185 ? -26.405 0.760 17.818 1.00 86.88 185 GLU A C 1
ATOM 1424 O O . GLU A 1 185 ? -27.438 1.226 18.289 1.00 86.88 185 GLU A O 1
ATOM 1429 N N . THR A 1 186 ? -25.205 1.249 18.142 1.00 85.62 186 THR A N 1
ATOM 1430 C CA . THR A 1 186 ? -25.009 2.370 19.079 1.00 85.62 186 THR A CA 1
ATOM 1431 C C . THR A 1 186 ? -25.704 3.642 18.581 1.00 85.62 186 THR A C 1
ATOM 1433 O O . THR A 1 186 ? -26.423 4.300 19.334 1.00 85.62 186 THR A O 1
ATOM 1436 N N . VAL A 1 187 ? -25.561 3.966 17.291 1.00 86.94 187 VAL A N 1
ATOM 1437 C CA . VAL A 1 187 ? -26.244 5.106 16.657 1.00 86.94 187 VAL A CA 1
ATOM 1438 C C . VAL A 1 187 ? -27.761 4.910 16.642 1.00 86.94 187 VAL A C 1
ATOM 1440 O O . VAL A 1 187 ? -28.492 5.858 16.910 1.00 86.94 187 VAL A O 1
ATOM 1443 N N . GLN A 1 188 ? -28.256 3.696 16.393 1.00 89.25 188 GLN A N 1
ATOM 1444 C CA . GLN A 1 188 ? -29.691 3.395 16.445 1.00 89.25 188 GLN A CA 1
ATOM 1445 C C . GLN A 1 188 ? -30.265 3.553 17.857 1.00 89.25 188 GLN A C 1
ATOM 1447 O O . GLN A 1 188 ? -31.345 4.123 18.013 1.00 89.25 188 GLN A O 1
ATOM 1452 N N . ILE A 1 189 ? -29.540 3.106 18.887 1.00 87.88 189 ILE A N 1
ATOM 1453 C CA . ILE A 1 189 ? -29.928 3.309 20.287 1.00 87.88 189 ILE A CA 1
ATOM 1454 C C . ILE A 1 189 ? -29.970 4.808 20.600 1.00 87.88 189 ILE A C 1
ATOM 1456 O O . ILE A 1 189 ? -30.971 5.278 21.141 1.00 87.88 189 ILE A O 1
ATOM 1460 N N . LEU A 1 190 ? -28.940 5.577 20.220 1.00 86.00 190 LEU A N 1
ATOM 1461 C CA . LEU A 1 190 ? -28.939 7.035 20.389 1.00 86.00 190 LEU A CA 1
ATOM 1462 C C . LEU A 1 190 ? -30.117 7.686 19.659 1.00 86.00 190 LEU A C 1
ATOM 1464 O O . LEU A 1 190 ? -30.823 8.492 20.257 1.00 86.00 190 LEU A O 1
ATOM 1468 N N . GLN A 1 191 ? -30.376 7.305 18.409 1.00 89.25 191 GLN A N 1
ATOM 1469 C CA . GLN A 1 191 ? -31.489 7.828 17.621 1.00 89.25 191 GLN A CA 1
ATOM 1470 C C . GLN A 1 191 ? -32.835 7.539 18.291 1.00 89.25 191 GLN A C 1
ATOM 1472 O O . GLN A 1 191 ? -33.682 8.424 18.384 1.00 89.25 191 GLN A O 1
ATOM 1477 N N . ALA A 1 192 ? -33.034 6.322 18.802 1.00 88.19 192 ALA A N 1
ATOM 1478 C CA . ALA A 1 192 ? -34.242 5.967 19.535 1.00 88.19 192 ALA A CA 1
ATOM 1479 C C . ALA A 1 192 ? -34.390 6.807 20.813 1.00 88.19 192 ALA A C 1
ATOM 1481 O O . ALA A 1 192 ? -35.482 7.290 21.100 1.00 88.19 192 ALA A O 1
ATOM 1482 N N . LYS A 1 193 ? -33.299 7.039 21.558 1.00 83.44 193 LYS A N 1
ATOM 1483 C CA . LYS A 1 193 ? -33.307 7.913 22.742 1.00 83.44 193 LYS A CA 1
ATOM 1484 C C . LYS A 1 193 ? -33.614 9.372 22.385 1.00 83.44 193 LYS A C 1
ATOM 1486 O O . LYS A 1 193 ? -34.393 9.992 23.101 1.00 83.44 193 LYS A O 1
ATOM 1491 N N . VAL A 1 194 ? -33.069 9.891 21.281 1.00 86.56 194 VAL A N 1
ATOM 1492 C CA . VAL A 1 194 ? -33.361 11.239 20.753 1.00 86.56 194 VAL A CA 1
ATOM 1493 C C . VAL A 1 194 ? -34.821 11.373 20.339 1.00 86.56 194 VAL A C 1
ATOM 1495 O O . VAL A 1 194 ? -35.452 12.375 20.645 1.00 86.56 194 VAL A O 1
ATOM 1498 N N . ASN A 1 195 ? -35.401 10.348 19.724 1.00 86.69 195 ASN A N 1
ATOM 1499 C CA . ASN A 1 195 ? -36.806 10.380 19.321 1.00 86.69 195 ASN A CA 1
ATOM 1500 C C . ASN A 1 195 ? -37.782 10.333 20.514 1.00 86.69 195 ASN A C 1
ATOM 1502 O O . ASN A 1 195 ? -38.932 10.733 20.372 1.00 86.69 195 ASN A O 1
ATOM 1506 N N . ILE A 1 196 ? -37.346 9.826 21.673 1.00 84.75 196 ILE A N 1
ATOM 1507 C CA . ILE A 1 196 ? -38.143 9.772 22.914 1.00 84.75 196 ILE A CA 1
ATOM 1508 C C . ILE A 1 196 ? -38.050 11.095 23.703 1.00 84.75 196 ILE A C 1
ATOM 1510 O O . ILE A 1 196 ? -38.836 11.319 24.624 1.00 84.75 196 ILE A O 1
ATOM 1514 N N . LEU A 1 197 ? -37.103 11.977 23.366 1.00 80.81 197 LEU A N 1
ATOM 1515 C CA . LEU A 1 197 ? -36.921 13.260 24.043 1.00 80.81 197 LEU A CA 1
ATOM 1516 C C . LEU A 1 197 ? -38.052 14.233 23.675 1.00 80.81 197 LEU A C 1
ATOM 1518 O O . LEU A 1 197 ? -38.046 14.852 22.615 1.00 80.81 197 LEU A O 1
ATOM 1522 N N . ASP A 1 198 ? -39.009 14.377 24.591 1.00 83.69 198 ASP A N 1
ATOM 1523 C CA . ASP A 1 198 ? -40.018 15.437 24.591 1.00 83.69 198 ASP A CA 1
ATOM 1524 C C . ASP A 1 198 ? -39.514 16.644 25.401 1.00 83.69 198 ASP A C 1
ATOM 1526 O O . ASP A 1 198 ? -38.979 16.489 26.504 1.00 83.69 198 ASP A O 1
ATOM 1530 N N . VAL A 1 199 ? -39.707 17.851 24.865 1.00 81.50 199 VAL A N 1
ATOM 1531 C CA . VAL A 1 199 ? -39.237 19.124 25.438 1.00 81.50 199 VAL A CA 1
ATOM 1532 C C . VAL A 1 199 ? -39.805 19.340 26.845 1.00 81.50 199 VAL A C 1
ATOM 1534 O O . VAL A 1 199 ? -39.075 19.739 27.748 1.00 81.50 199 VAL A O 1
ATOM 1537 N N . ALA A 1 200 ? -41.071 18.981 27.080 1.00 80.12 200 ALA A N 1
ATOM 1538 C CA . ALA A 1 200 ? -41.706 19.156 28.389 1.00 80.12 200 ALA A CA 1
ATOM 1539 C C . ALA A 1 200 ? -41.130 18.226 29.477 1.00 80.12 200 ALA A C 1
ATOM 1541 O O . ALA A 1 200 ? -41.055 18.592 30.653 1.00 80.12 200 ALA A O 1
ATOM 1542 N N . VAL A 1 201 ? -40.711 17.014 29.101 1.00 79.94 201 VAL A N 1
ATOM 1543 C CA . VAL A 1 201 ? -40.069 16.059 30.021 1.00 79.94 201 VAL A CA 1
ATOM 1544 C C . VAL A 1 201 ? -38.604 16.439 30.245 1.00 79.94 201 VAL A C 1
ATOM 1546 O O . VAL A 1 201 ? -38.082 16.240 31.345 1.00 79.94 201 VAL A O 1
ATOM 1549 N N . LEU A 1 202 ? -37.952 17.034 29.242 1.00 84.06 202 LEU A N 1
ATOM 1550 C CA . LEU A 1 202 ? -36.571 17.494 29.330 1.00 84.06 202 LEU A CA 1
ATOM 1551 C C . LEU A 1 202 ? -36.399 18.596 30.382 1.00 84.06 202 LEU A C 1
ATOM 1553 O O . LEU A 1 202 ? -35.508 18.467 31.215 1.00 84.06 202 LEU A O 1
ATOM 1557 N N . ASP A 1 203 ? -37.300 19.582 30.437 1.00 86.50 203 ASP A N 1
ATOM 1558 C CA . ASP A 1 203 ? -37.261 20.658 31.444 1.00 86.50 203 ASP A CA 1
ATOM 1559 C C . ASP A 1 203 ? -37.370 20.113 32.882 1.00 86.50 203 ASP A C 1
ATOM 1561 O O . ASP A 1 203 ? -36.668 20.539 33.806 1.00 86.50 203 ASP A O 1
ATOM 1565 N N . GLN A 1 204 ? -38.233 19.112 33.092 1.00 86.50 204 GLN A N 1
ATOM 1566 C CA . GLN A 1 204 ? -38.391 18.474 34.400 1.00 86.50 204 GLN A CA 1
ATOM 1567 C C . GLN A 1 204 ? -37.157 17.645 34.788 1.00 86.50 204 GLN A C 1
ATOM 1569 O O . GLN A 1 204 ? -36.764 17.614 35.962 1.00 86.50 204 GLN A O 1
ATOM 1574 N N . VAL A 1 205 ? -36.549 16.956 33.819 1.00 85.62 205 VAL A N 1
ATOM 1575 C CA . VAL A 1 205 ? -35.305 16.206 34.018 1.00 85.62 205 VAL A CA 1
ATOM 1576 C C . VAL A 1 205 ? -34.140 17.162 34.274 1.00 85.62 205 VAL A C 1
ATOM 1578 O O . VAL A 1 205 ? -33.353 16.906 35.184 1.00 85.62 205 VAL A O 1
ATOM 1581 N N . GLU A 1 206 ? -34.066 18.289 33.572 1.00 87.31 206 GLU A N 1
ATOM 1582 C CA . GLU A 1 206 ? -33.047 19.319 33.763 1.00 87.31 206 GLU A CA 1
ATOM 1583 C C . GLU A 1 206 ? -33.111 19.916 35.173 1.00 87.31 206 GLU A C 1
ATOM 1585 O O . GLU A 1 206 ? -32.098 19.945 35.872 1.00 87.31 206 GLU A O 1
ATOM 1590 N N . ALA A 1 207 ? -34.300 20.274 35.669 1.00 90.25 207 ALA A N 1
ATOM 1591 C CA . ALA A 1 207 ? -34.464 20.768 37.039 1.00 90.25 207 ALA A CA 1
ATOM 1592 C C . ALA A 1 207 ? -33.985 19.753 38.102 1.00 90.25 207 ALA A C 1
ATOM 1594 O O . ALA A 1 207 ? -33.384 20.122 39.117 1.00 90.25 207 ALA A O 1
ATOM 1595 N N . ARG A 1 208 ? -34.203 18.451 37.868 1.00 92.00 208 ARG A N 1
ATOM 1596 C CA . ARG A 1 208 ? -33.694 17.379 38.742 1.00 92.00 208 ARG A CA 1
ATOM 1597 C C . ARG A 1 208 ? -32.181 17.204 38.613 1.00 92.00 208 ARG A C 1
ATOM 1599 O O . ARG A 1 208 ? -31.516 17.041 39.636 1.00 92.00 208 ARG A O 1
ATOM 1606 N N . LEU A 1 209 ? -31.631 17.276 37.399 1.00 90.69 209 LEU A N 1
ATOM 1607 C CA . LEU A 1 209 ? -30.188 17.230 37.149 1.00 90.69 209 LEU A CA 1
ATOM 1608 C C . LEU A 1 209 ? -29.464 18.400 37.823 1.00 90.69 209 LEU A C 1
ATOM 1610 O O . LEU A 1 209 ? -28.421 18.179 38.429 1.00 90.69 209 LEU A O 1
ATOM 1614 N N . GLN A 1 210 ? -30.047 19.602 37.828 1.00 92.69 210 GLN A N 1
ATOM 1615 C CA . GLN A 1 210 ? -29.514 20.757 38.562 1.00 92.69 210 GLN A CA 1
ATOM 1616 C C . GLN A 1 210 ? -29.436 20.494 40.074 1.00 92.69 210 GLN A C 1
ATOM 1618 O O . GLN A 1 210 ? -28.438 20.815 40.721 1.00 92.69 210 GLN A O 1
ATOM 1623 N N . SER A 1 211 ? -30.447 19.836 40.652 1.00 92.50 211 SER A N 1
ATOM 1624 C CA . SER A 1 211 ? -30.418 19.435 42.067 1.00 92.50 211 SER A CA 1
ATOM 1625 C C . SER A 1 211 ? -29.347 18.373 42.356 1.00 92.50 211 SER A C 1
ATOM 1627 O O . SER A 1 211 ? -28.652 18.455 43.372 1.00 92.50 211 SER A O 1
ATOM 1629 N N . VAL A 1 212 ? -29.177 17.388 41.467 1.00 93.25 212 VAL A N 1
ATOM 1630 C CA . VAL A 1 212 ? -28.114 16.375 41.583 1.00 93.25 212 VAL A CA 1
ATOM 1631 C C . VAL A 1 212 ? -26.736 17.025 41.465 1.00 93.25 212 VAL A C 1
ATOM 1633 O O . VAL A 1 212 ? -25.867 16.749 42.287 1.00 93.25 212 VAL A O 1
ATOM 1636 N N . LEU A 1 213 ? -26.551 17.942 40.516 1.00 91.00 213 LEU A N 1
ATOM 1637 C CA . LEU A 1 213 ? -25.308 18.685 40.322 1.00 91.00 213 LEU A CA 1
ATOM 1638 C C . LEU A 1 213 ? -24.960 19.544 41.545 1.00 91.00 213 LEU A C 1
ATOM 1640 O O . LEU A 1 213 ? -23.810 19.554 41.979 1.00 91.00 213 LEU A O 1
ATOM 1644 N N . ALA A 1 214 ? -25.948 20.190 42.170 1.00 91.88 214 ALA A N 1
ATOM 1645 C CA . ALA A 1 214 ? -25.746 20.909 43.427 1.00 91.88 214 ALA A CA 1
ATOM 1646 C C . ALA A 1 214 ? -25.244 19.982 44.551 1.00 91.88 214 ALA A C 1
ATOM 1648 O O . ALA A 1 214 ? -24.308 20.335 45.267 1.00 91.88 214 ALA A O 1
ATOM 1649 N N . LYS A 1 215 ? -25.799 18.767 44.669 1.00 88.81 215 LYS A N 1
ATOM 1650 C CA . LYS A 1 215 ? -25.338 17.765 45.648 1.00 88.81 215 LYS A CA 1
ATOM 1651 C C . LYS A 1 215 ? -23.937 17.235 45.335 1.00 88.81 215 LYS A C 1
ATOM 1653 O O . LYS A 1 215 ? -23.145 17.062 46.255 1.00 88.81 215 LYS A O 1
ATOM 1658 N N . VAL A 1 216 ? -23.609 17.012 44.062 1.00 86.06 216 VAL A N 1
ATOM 1659 C CA . VAL A 1 216 ? -22.255 16.616 43.632 1.00 86.06 216 VAL A CA 1
ATOM 1660 C C . VAL A 1 216 ? -21.237 17.709 43.971 1.00 86.06 216 VAL A C 1
ATOM 1662 O O . VAL A 1 216 ? -20.161 17.404 44.477 1.00 86.06 216 VAL A O 1
ATOM 1665 N N . ASN A 1 217 ? -21.593 18.982 43.789 1.00 86.06 217 ASN A N 1
ATOM 1666 C CA . ASN A 1 217 ? -20.737 20.107 44.169 1.00 86.06 217 ASN A CA 1
ATOM 1667 C C . ASN A 1 217 ? -20.531 20.220 45.687 1.00 86.06 217 ASN A C 1
ATOM 1669 O O . ASN A 1 217 ? -19.431 20.551 46.123 1.00 86.06 217 ASN A O 1
ATOM 1673 N N . GLU A 1 218 ? -21.544 19.922 46.505 1.00 86.75 218 GLU A N 1
ATOM 1674 C CA . GLU A 1 218 ? -21.372 19.828 47.965 1.00 86.75 218 GLU A CA 1
ATOM 1675 C C . GLU A 1 218 ? -20.423 18.685 48.360 1.00 86.75 218 GLU A C 1
ATOM 1677 O O . GLU A 1 218 ? -19.553 18.866 49.209 1.00 86.75 218 GLU A O 1
ATOM 1682 N N . ILE A 1 219 ? -20.503 17.533 47.687 1.00 82.31 219 ILE A N 1
ATOM 1683 C CA . ILE A 1 219 ? -19.559 16.424 47.899 1.00 82.31 219 ILE A CA 1
ATOM 1684 C C . ILE A 1 219 ? -18.138 16.833 47.482 1.00 82.31 219 ILE A C 1
ATOM 1686 O O . ILE A 1 219 ? -17.183 16.552 48.203 1.00 82.31 219 ILE A O 1
ATOM 1690 N N . ALA A 1 220 ? -17.983 17.570 46.380 1.00 79.19 220 ALA A N 1
ATOM 1691 C CA . ALA A 1 220 ? -16.687 18.087 45.940 1.00 79.19 220 ALA A CA 1
ATOM 1692 C C . ALA A 1 220 ? -16.067 19.102 46.927 1.00 79.19 220 ALA A C 1
ATOM 1694 O O . ALA A 1 220 ? -14.841 19.222 46.998 1.00 79.19 220 ALA A O 1
ATOM 1695 N N . LYS A 1 221 ? -16.878 19.804 47.738 1.00 81.94 221 LYS A N 1
ATOM 1696 C CA . LYS A 1 221 ? -16.380 20.670 48.826 1.00 81.94 221 LYS A CA 1
ATOM 1697 C C . LYS A 1 221 ? -15.741 19.871 49.966 1.00 81.94 221 LYS A C 1
ATOM 1699 O O . LYS A 1 221 ? -14.847 20.397 50.633 1.00 81.94 221 LYS A O 1
ATOM 1704 N N . HIS A 1 222 ? -16.100 18.595 50.151 1.00 80.06 222 HIS A N 1
ATOM 1705 C CA . HIS A 1 222 ? -15.382 17.655 51.023 1.00 80.06 222 HIS A CA 1
ATOM 1706 C C . HIS A 1 222 ? -14.076 17.174 50.353 1.00 80.06 222 HIS A C 1
ATOM 1708 O O . HIS A 1 222 ? -13.859 16.001 50.056 1.00 80.06 222 HIS A O 1
ATOM 1714 N N . LYS A 1 223 ? -13.181 18.139 50.120 1.00 65.38 223 LYS A N 1
ATOM 1715 C CA . LYS A 1 223 ? -12.009 18.089 49.236 1.00 65.38 223 LYS A CA 1
ATOM 1716 C C . LYS A 1 223 ? -10.981 16.997 49.569 1.00 65.38 223 LYS A C 1
ATOM 1718 O O . LYS A 1 223 ? -10.314 16.512 48.667 1.00 65.38 223 LYS A O 1
ATOM 1723 N N . ALA A 1 224 ? -10.846 16.601 50.836 1.00 66.00 224 ALA A N 1
ATOM 1724 C CA . ALA A 1 224 ? -9.779 15.693 51.274 1.00 66.00 224 ALA A CA 1
ATOM 1725 C C . ALA A 1 224 ? -9.964 14.241 50.794 1.00 66.00 224 ALA A C 1
ATOM 1727 O O . ALA A 1 224 ? -9.000 13.614 50.375 1.00 66.00 224 ALA A O 1
ATOM 1728 N N . VAL A 1 225 ? -11.195 13.720 50.816 1.00 69.88 225 VAL A N 1
ATOM 1729 C CA . VAL A 1 225 ? -11.486 12.335 50.398 1.00 69.88 225 VAL A CA 1
ATOM 1730 C C . VAL A 1 225 ? -11.565 12.226 48.871 1.00 69.88 225 VAL A C 1
ATOM 1732 O O . VAL A 1 225 ? -11.123 11.237 48.296 1.00 69.88 225 VAL A O 1
ATOM 1735 N N . VAL A 1 226 ? -12.075 13.267 48.201 1.00 70.50 226 VAL A N 1
ATOM 1736 C CA . VAL A 1 226 ? -12.172 13.311 46.732 1.00 70.50 226 VAL A CA 1
ATOM 1737 C C . VAL A 1 226 ? -10.794 13.459 46.081 1.00 70.50 226 VAL A C 1
ATOM 1739 O O . VAL A 1 226 ? -10.497 12.753 45.125 1.00 70.50 226 VAL A O 1
ATOM 1742 N N . GLN A 1 227 ? -9.916 14.312 46.625 1.00 74.44 227 GLN A N 1
ATOM 1743 C CA . GLN A 1 227 ? -8.569 14.476 46.068 1.00 74.44 227 GLN A CA 1
ATOM 1744 C C . GLN A 1 227 ? -7.717 13.210 46.176 1.00 74.44 227 GLN A C 1
ATOM 1746 O O . GLN A 1 227 ? -6.950 12.940 45.257 1.00 74.44 227 GLN A O 1
ATOM 1751 N N . ASP A 1 228 ? -7.851 12.442 47.258 1.00 78.06 228 ASP A N 1
ATOM 1752 C CA . ASP A 1 228 ? -7.126 11.178 47.420 1.00 78.06 228 ASP A CA 1
ATOM 1753 C C . ASP A 1 228 ? -7.643 10.097 46.453 1.00 78.06 228 ASP A C 1
ATOM 1755 O O . ASP A 1 228 ? -6.863 9.410 45.801 1.00 78.06 228 ASP A O 1
ATOM 1759 N N . ALA A 1 229 ? -8.959 10.001 46.247 1.00 80.44 229 ALA A N 1
ATOM 1760 C CA . ALA A 1 229 ? -9.523 9.084 45.254 1.00 80.44 229 ALA A CA 1
ATOM 1761 C C . ALA A 1 229 ? -9.109 9.442 43.808 1.00 80.44 229 ALA A C 1
ATOM 1763 O O . ALA A 1 229 ? -8.780 8.556 43.014 1.00 80.44 229 ALA A O 1
ATOM 1764 N N . ASP A 1 230 ? -9.068 10.735 43.469 1.00 80.75 230 ASP A N 1
ATOM 1765 C CA . ASP A 1 230 ? -8.660 11.215 42.143 1.00 80.75 230 ASP A CA 1
ATOM 1766 C C . ASP A 1 230 ? -7.174 10.959 41.856 1.00 80.75 230 ASP A C 1
ATOM 1768 O O . ASP A 1 230 ? -6.805 10.613 40.729 1.00 80.75 230 ASP A O 1
ATOM 1772 N N . THR A 1 231 ? -6.295 11.130 42.850 1.00 86.12 231 THR A N 1
ATOM 1773 C CA . THR A 1 231 ? -4.865 10.827 42.691 1.00 86.12 231 THR A CA 1
ATOM 1774 C C . THR A 1 231 ? -4.637 9.328 42.547 1.00 86.12 231 THR A C 1
ATOM 1776 O O . THR A 1 231 ? -3.891 8.931 41.654 1.00 86.12 231 THR A O 1
ATOM 1779 N N . GLN A 1 232 ? -5.324 8.493 43.331 1.00 85.88 232 GLN A N 1
ATOM 1780 C CA . GLN A 1 232 ? -5.260 7.032 43.204 1.00 85.88 232 GLN A CA 1
ATOM 1781 C C . GLN A 1 232 ? -5.758 6.547 41.834 1.00 85.88 232 GLN A C 1
ATOM 1783 O O . GLN A 1 232 ? -5.114 5.703 41.210 1.00 85.88 232 GLN A O 1
ATOM 1788 N N . SER A 1 233 ? -6.840 7.130 41.306 1.00 86.50 233 SER A N 1
ATOM 1789 C CA . SER A 1 233 ? -7.337 6.828 39.954 1.00 86.50 233 SER A CA 1
ATOM 1790 C C . SER A 1 233 ? -6.313 7.181 38.868 1.00 86.50 233 SER A C 1
ATOM 1792 O O . SER A 1 233 ? -6.020 6.369 37.989 1.00 86.50 233 SER A O 1
ATOM 1794 N N . LYS A 1 234 ? -5.678 8.357 38.965 1.00 88.31 234 LYS A N 1
ATOM 1795 C CA . LYS A 1 234 ? -4.610 8.768 38.037 1.00 88.31 234 LYS A CA 1
ATOM 1796 C C . LYS A 1 234 ? -3.379 7.871 38.133 1.00 88.31 234 LYS A C 1
ATOM 1798 O O . LYS A 1 234 ? -2.804 7.528 37.106 1.00 88.31 234 LYS A O 1
ATOM 1803 N N . ILE A 1 235 ? -2.982 7.466 39.340 1.00 91.44 235 ILE A N 1
ATOM 1804 C CA . ILE A 1 235 ? -1.875 6.520 39.549 1.00 91.44 235 ILE A CA 1
ATOM 1805 C C . ILE A 1 235 ? -2.192 5.183 38.871 1.00 91.44 235 ILE A C 1
ATOM 1807 O O . ILE A 1 235 ? -1.342 4.635 38.171 1.00 91.44 235 ILE A O 1
ATOM 1811 N N . HIS A 1 236 ? -3.423 4.691 39.012 1.00 89.75 236 HIS A N 1
ATOM 1812 C CA . HIS A 1 236 ? -3.861 3.464 38.356 1.00 89.75 236 HIS A CA 1
ATOM 1813 C C . HIS A 1 236 ? -3.859 3.586 36.822 1.00 89.75 236 HIS A C 1
ATOM 1815 O O . HIS A 1 236 ? -3.342 2.701 36.144 1.00 89.75 236 HIS A O 1
ATOM 1821 N N . GLN A 1 237 ? -4.333 4.708 36.265 1.00 87.75 237 GLN A N 1
ATOM 1822 C CA . GLN A 1 237 ? -4.248 4.982 34.822 1.00 87.75 237 GLN A CA 1
ATOM 1823 C C . GLN A 1 237 ? -2.797 5.025 34.320 1.00 87.75 237 GLN A C 1
ATOM 1825 O O . GLN A 1 237 ? -2.494 4.480 33.262 1.00 87.75 237 GLN A O 1
ATOM 1830 N N . VAL A 1 238 ? -1.883 5.650 35.069 1.00 89.19 238 VAL A N 1
ATOM 1831 C CA . VAL A 1 238 ? -0.454 5.693 34.715 1.00 89.19 238 VAL A CA 1
ATOM 1832 C C . VAL A 1 238 ? 0.166 4.299 34.753 1.00 89.19 238 VAL A C 1
ATOM 1834 O O . VAL A 1 238 ? 0.935 3.957 33.858 1.00 89.19 238 VAL A O 1
ATOM 1837 N N . TYR A 1 239 ? -0.197 3.478 35.737 1.00 90.06 239 TYR A N 1
ATOM 1838 C CA . TYR A 1 239 ? 0.250 2.090 35.815 1.00 90.06 239 TYR A CA 1
ATOM 1839 C C . TYR A 1 239 ? -0.253 1.257 34.626 1.00 90.06 239 TYR A C 1
ATOM 1841 O O . TYR A 1 239 ? 0.536 0.563 33.989 1.00 90.06 239 TYR A O 1
ATOM 1849 N N . GLU A 1 240 ? -1.533 1.389 34.262 1.00 89.62 240 GLU A N 1
ATOM 1850 C CA . GLU A 1 240 ? -2.093 0.756 33.062 1.00 89.62 240 GLU A CA 1
ATOM 1851 C C . GLU A 1 240 ? -1.374 1.203 31.784 1.00 89.62 240 GLU A C 1
ATOM 1853 O O . GLU A 1 240 ? -1.030 0.375 30.940 1.00 89.62 240 GLU A O 1
ATOM 1858 N N . MET A 1 241 ? -1.117 2.507 31.631 1.00 87.00 241 MET A N 1
ATOM 1859 C CA . MET A 1 241 ? -0.358 3.023 30.491 1.00 87.00 241 MET A CA 1
ATOM 1860 C C . MET A 1 241 ? 1.051 2.430 30.461 1.00 87.00 241 MET A C 1
ATOM 1862 O O . MET A 1 241 ? 1.487 1.967 29.413 1.00 87.00 241 MET A O 1
ATOM 1866 N N . MET A 1 242 ? 1.745 2.372 31.598 1.00 89.50 242 MET A N 1
ATOM 1867 C CA . MET A 1 242 ? 3.079 1.777 31.673 1.00 89.50 242 MET A CA 1
ATOM 1868 C C . MET A 1 242 ? 3.061 0.309 31.233 1.00 89.50 242 MET A C 1
ATOM 1870 O O . MET A 1 242 ? 3.887 -0.097 30.422 1.00 89.50 242 MET A O 1
ATOM 1874 N N . GLN A 1 243 ? 2.074 -0.464 31.687 1.00 89.56 243 GLN A N 1
ATOM 1875 C CA . GLN A 1 243 ? 1.933 -1.873 31.326 1.00 89.56 243 GLN A CA 1
ATOM 1876 C C . GLN A 1 243 ? 1.620 -2.076 29.834 1.00 89.56 243 GLN A C 1
ATOM 1878 O O . GLN A 1 243 ? 2.135 -3.007 29.218 1.00 89.56 243 GLN A O 1
ATOM 1883 N N . ARG A 1 244 ? 0.816 -1.192 29.225 1.00 88.00 244 ARG A N 1
ATOM 1884 C CA . ARG A 1 244 ? 0.541 -1.214 27.775 1.00 88.00 244 ARG A CA 1
ATOM 1885 C C . ARG A 1 244 ? 1.787 -0.900 26.941 1.00 88.00 244 ARG A C 1
ATOM 1887 O O . ARG A 1 244 ? 1.939 -1.444 25.851 1.00 88.00 244 ARG A O 1
ATOM 1894 N N . TRP A 1 245 ? 2.660 -0.021 27.435 1.00 87.75 245 TRP A N 1
ATOM 1895 C CA . TRP A 1 245 ? 3.865 0.421 26.727 1.00 87.75 245 TRP A CA 1
ATOM 1896 C C . TRP A 1 245 ? 5.085 -0.479 26.952 1.00 87.75 245 TRP A C 1
ATOM 1898 O O . TRP A 1 245 ? 6.004 -0.438 26.139 1.00 87.75 245 TRP A O 1
ATOM 1908 N N . ASP A 1 246 ? 5.087 -1.319 27.986 1.00 89.75 246 ASP A N 1
ATOM 1909 C CA . ASP A 1 246 ? 6.179 -2.247 28.313 1.00 89.75 246 ASP A CA 1
ATOM 1910 C C . ASP A 1 246 ? 6.618 -3.146 27.127 1.00 89.75 246 ASP A C 1
ATOM 1912 O O . ASP A 1 246 ? 7.805 -3.153 26.786 1.00 89.75 246 ASP A O 1
ATOM 1916 N N . PRO A 1 247 ? 5.710 -3.822 26.382 1.00 87.88 247 PRO A N 1
ATOM 1917 C CA . PRO A 1 247 ? 6.117 -4.592 25.202 1.00 87.88 247 PRO A CA 1
ATOM 1918 C C . PRO A 1 247 ? 6.638 -3.701 24.062 1.00 87.88 247 PRO A C 1
ATOM 1920 O O . PRO A 1 247 ? 7.585 -4.075 23.369 1.00 87.88 247 PRO A O 1
ATOM 1923 N N . VAL A 1 248 ? 6.073 -2.502 23.885 1.00 89.44 248 VAL A N 1
ATOM 1924 C CA . VAL A 1 248 ? 6.470 -1.557 22.825 1.00 89.44 248 VAL A CA 1
ATOM 1925 C C . VAL A 1 248 ? 7.867 -0.995 23.089 1.00 89.44 248 VAL A C 1
ATOM 1927 O O . VAL A 1 248 ? 8.661 -0.869 22.155 1.00 89.44 248 VAL A O 1
ATOM 1930 N N . ALA A 1 249 ? 8.199 -0.723 24.354 1.00 89.50 249 ALA A N 1
ATOM 1931 C CA . ALA A 1 249 ? 9.486 -0.176 24.770 1.00 89.50 249 ALA A CA 1
ATOM 1932 C C . ALA A 1 249 ? 10.660 -1.077 24.360 1.00 89.50 249 ALA A C 1
ATOM 1934 O O . ALA A 1 249 ? 11.690 -0.569 23.919 1.00 89.50 249 ALA A O 1
ATOM 1935 N N . SER A 1 250 ? 10.481 -2.402 24.423 1.00 90.38 250 SER A N 1
ATOM 1936 C CA . SER A 1 250 ? 11.501 -3.367 23.989 1.00 90.38 250 SER A CA 1
ATOM 1937 C C . SER A 1 250 ? 11.759 -3.350 22.474 1.00 90.38 250 SER A C 1
ATOM 1939 O O . SER A 1 250 ? 12.888 -3.564 22.047 1.00 90.38 250 SER A O 1
ATOM 1941 N N . SER A 1 251 ? 10.738 -3.032 21.670 1.00 92.50 251 SER A N 1
ATOM 1942 C CA . SER A 1 251 ? 10.807 -3.001 20.198 1.00 92.50 251 SER A CA 1
ATOM 1943 C C . SER A 1 251 ? 11.190 -1.636 19.614 1.00 92.50 251 SER A C 1
ATOM 1945 O O . SER A 1 251 ? 11.541 -1.528 18.438 1.00 92.50 251 SER A O 1
ATOM 1947 N N . LEU A 1 252 ? 11.125 -0.571 20.420 1.00 92.94 252 LEU A N 1
ATOM 1948 C CA . LEU A 1 252 ? 11.370 0.798 19.968 1.00 92.94 252 LEU A CA 1
ATOM 1949 C C . LEU A 1 252 ? 12.792 1.006 19.410 1.00 92.94 252 LEU A C 1
ATOM 1951 O O . LEU A 1 252 ? 12.907 1.632 18.353 1.00 92.94 252 LEU A O 1
ATOM 1955 N N . PRO A 1 253 ? 13.868 0.475 20.032 1.00 93.69 253 PRO A N 1
ATOM 1956 C CA . PRO A 1 253 ? 15.213 0.576 19.469 1.00 93.69 253 PRO A CA 1
ATOM 1957 C C . PRO A 1 253 ? 15.322 -0.053 18.074 1.00 93.69 253 PRO A C 1
ATOM 1959 O O . PRO A 1 253 ? 15.923 0.549 17.186 1.00 93.69 253 PRO A O 1
ATOM 1962 N N . ASP A 1 254 ? 14.685 -1.206 17.848 1.00 92.19 254 ASP A N 1
ATOM 1963 C CA . ASP A 1 254 ? 14.704 -1.897 16.553 1.00 92.19 254 ASP A CA 1
ATOM 1964 C C . ASP A 1 254 ? 13.986 -1.085 15.467 1.00 92.19 254 ASP A C 1
ATOM 1966 O O . ASP A 1 254 ? 14.464 -0.979 14.334 1.00 92.19 254 ASP A O 1
ATOM 1970 N N . VAL A 1 255 ? 12.851 -0.462 15.805 1.00 92.81 255 VAL A N 1
ATOM 1971 C CA . VAL A 1 255 ? 12.119 0.427 14.888 1.00 92.81 255 VAL A CA 1
ATOM 1972 C C . VAL A 1 255 ? 12.966 1.648 14.530 1.00 92.81 255 VAL A C 1
ATOM 1974 O O . VAL A 1 255 ? 13.072 1.997 13.353 1.00 92.81 255 VAL A O 1
ATOM 1977 N N . VAL A 1 256 ? 13.613 2.274 15.516 1.00 94.50 256 VAL A N 1
ATOM 1978 C CA . VAL A 1 256 ? 14.499 3.425 15.285 1.00 94.50 256 VAL A CA 1
ATOM 1979 C C . VAL A 1 256 ? 15.689 3.030 14.412 1.00 94.50 256 VAL A C 1
ATOM 1981 O O . VAL A 1 256 ? 16.005 3.748 13.466 1.00 94.50 256 VAL A O 1
ATOM 1984 N N . GLN A 1 257 ? 16.302 1.870 14.653 1.00 93.31 257 GLN A N 1
ATOM 1985 C CA . GLN A 1 257 ? 17.412 1.381 13.838 1.00 93.31 257 GLN A CA 1
ATOM 1986 C C . GLN A 1 257 ? 16.990 1.179 12.377 1.00 93.31 257 GLN A C 1
ATOM 1988 O O . GLN A 1 257 ? 17.694 1.609 11.464 1.00 93.31 257 GLN A O 1
ATOM 1993 N N . ARG A 1 258 ? 15.805 0.601 12.134 1.00 93.56 258 ARG A N 1
ATOM 1994 C CA . ARG A 1 258 ? 15.260 0.448 10.774 1.00 93.56 258 ARG A CA 1
ATOM 1995 C C . ARG A 1 258 ? 15.002 1.800 10.109 1.00 93.56 258 ARG A C 1
ATOM 1997 O O . ARG A 1 258 ? 15.345 1.969 8.941 1.00 93.56 258 ARG A O 1
ATOM 2004 N N . LEU A 1 259 ? 14.478 2.785 10.838 1.00 92.12 259 LEU A N 1
ATOM 2005 C CA . LEU A 1 259 ? 14.296 4.146 10.320 1.00 92.12 259 LEU A CA 1
ATOM 2006 C C . LEU A 1 259 ? 15.628 4.837 9.998 1.00 92.12 259 LEU A C 1
ATOM 2008 O O . LEU A 1 259 ? 15.713 5.540 8.994 1.00 92.12 259 LEU A O 1
ATOM 2012 N N . LEU A 1 260 ? 16.675 4.613 10.796 1.00 92.56 260 LEU A N 1
ATOM 2013 C CA . LEU A 1 260 ? 18.018 5.121 10.503 1.00 92.56 260 LEU A CA 1
ATOM 2014 C C . LEU A 1 260 ? 18.592 4.490 9.228 1.00 92.56 260 LEU A C 1
ATOM 2016 O O . LEU A 1 260 ? 19.072 5.220 8.366 1.00 92.56 260 LEU A O 1
ATOM 2020 N N . THR A 1 261 ? 18.457 3.172 9.047 1.00 90.88 261 THR A N 1
ATOM 2021 C CA . THR A 1 261 ? 18.868 2.523 7.787 1.00 90.88 261 THR A CA 1
ATOM 2022 C C . THR A 1 261 ? 18.056 3.018 6.587 1.00 90.88 261 THR A C 1
ATOM 2024 O O . THR A 1 261 ? 18.596 3.220 5.502 1.00 90.88 261 THR A O 1
ATOM 2027 N N . LEU A 1 262 ? 16.758 3.285 6.775 1.00 91.56 262 LEU A N 1
ATOM 2028 C CA . LEU A 1 262 ? 15.900 3.820 5.720 1.00 91.56 262 LEU A CA 1
ATOM 2029 C C . LEU A 1 262 ? 16.269 5.266 5.365 1.00 91.56 262 LEU A C 1
ATOM 2031 O O . LEU A 1 262 ? 16.178 5.653 4.203 1.00 91.56 262 LEU A O 1
ATOM 2035 N N . ARG A 1 263 ? 16.721 6.062 6.339 1.00 91.12 263 ARG A N 1
ATOM 2036 C CA . ARG A 1 263 ? 17.208 7.425 6.102 1.00 91.12 263 ARG A CA 1
ATOM 2037 C C . ARG A 1 263 ? 18.400 7.433 5.147 1.00 91.12 263 ARG A C 1
ATOM 2039 O O . ARG A 1 263 ? 18.403 8.241 4.224 1.00 91.12 263 ARG A O 1
ATOM 2046 N N . GLU A 1 264 ? 19.377 6.552 5.348 1.00 90.25 264 GLU A N 1
ATOM 2047 C CA . GLU A 1 264 ? 20.531 6.439 4.444 1.00 90.25 264 GLU A CA 1
ATOM 2048 C C . GLU A 1 264 ? 20.084 6.090 3.019 1.00 90.25 264 GLU A C 1
ATOM 2050 O O . GLU A 1 264 ? 20.537 6.704 2.054 1.00 90.25 264 GLU A O 1
ATOM 2055 N N . LEU A 1 265 ? 19.122 5.172 2.882 1.00 91.19 265 LEU A N 1
ATOM 2056 C CA . LEU A 1 265 ? 18.546 4.822 1.582 1.00 91.19 265 LEU A CA 1
ATOM 2057 C C . LEU A 1 265 ? 17.801 6.006 0.937 1.00 91.19 265 LEU A C 1
ATOM 2059 O O . LEU A 1 265 ? 17.938 6.243 -0.261 1.00 91.19 265 LEU A O 1
ATOM 2063 N N . HIS A 1 266 ? 17.035 6.776 1.713 1.00 89.06 266 HIS A N 1
ATOM 2064 C CA . HIS A 1 266 ? 16.358 7.986 1.230 1.00 89.06 266 HIS A CA 1
ATOM 2065 C C . HIS A 1 266 ? 17.350 9.065 0.775 1.00 89.06 266 HIS A C 1
ATOM 2067 O O . HIS A 1 266 ? 17.116 9.749 -0.226 1.00 89.06 266 HIS A O 1
ATOM 2073 N N . GLU A 1 267 ? 18.467 9.218 1.484 1.00 90.62 267 GLU A N 1
ATOM 2074 C CA . GLU A 1 267 ? 19.538 10.134 1.099 1.00 90.62 267 GLU A CA 1
ATOM 2075 C C . GLU A 1 267 ? 20.182 9.698 -0.225 1.00 90.62 267 GLU A C 1
ATOM 2077 O O . GLU A 1 267 ? 20.302 10.510 -1.144 1.00 90.62 267 GLU A O 1
ATOM 2082 N N . GLN A 1 268 ? 20.476 8.403 -0.383 1.00 90.62 268 GLN A N 1
ATOM 2083 C CA . GLN A 1 268 ? 20.962 7.833 -1.645 1.00 90.62 268 GLN A CA 1
ATOM 2084 C C . GLN A 1 268 ? 19.963 8.012 -2.796 1.00 90.62 268 GLN A C 1
ATOM 2086 O O . GLN A 1 268 ? 20.360 8.395 -3.895 1.00 90.62 268 GLN A O 1
ATOM 2091 N N . ALA A 1 269 ? 18.665 7.799 -2.564 1.00 89.50 269 ALA A N 1
ATOM 2092 C CA . ALA A 1 269 ? 17.630 8.013 -3.577 1.00 89.50 269 ALA A CA 1
ATOM 2093 C C . ALA A 1 269 ? 17.543 9.487 -4.017 1.00 89.50 269 ALA A C 1
ATOM 2095 O O . ALA A 1 269 ? 17.328 9.783 -5.193 1.00 89.50 269 ALA A O 1
ATOM 2096 N N . THR A 1 270 ? 17.770 10.420 -3.089 1.00 88.31 270 THR A N 1
ATOM 2097 C CA . THR A 1 270 ? 17.819 11.857 -3.396 1.00 88.31 270 THR A CA 1
ATOM 2098 C C . THR A 1 270 ? 19.049 12.201 -4.241 1.00 88.31 270 THR A C 1
ATOM 2100 O O . THR A 1 270 ? 18.936 12.913 -5.240 1.00 88.31 270 THR A O 1
ATOM 2103 N N . GLN A 1 271 ? 20.216 11.652 -3.889 1.00 92.75 271 GLN A N 1
ATOM 2104 C CA . GLN A 1 271 ? 21.447 11.797 -4.673 1.00 92.75 271 GLN A CA 1
ATOM 2105 C C . GLN A 1 271 ? 21.308 11.169 -6.068 1.00 92.75 271 GLN A C 1
ATOM 2107 O O . GLN A 1 271 ? 21.764 11.750 -7.050 1.00 92.75 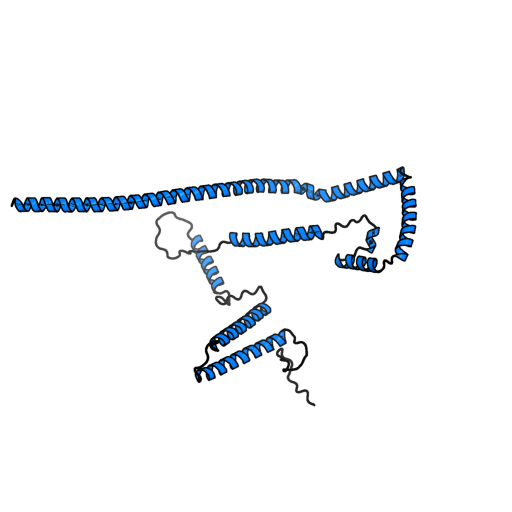271 GLN A O 1
ATOM 2112 N N . PHE A 1 272 ? 20.616 10.032 -6.189 1.00 93.50 272 PHE A N 1
ATOM 2113 C CA . PHE A 1 272 ? 20.348 9.383 -7.473 1.00 93.50 272 PHE A CA 1
ATOM 2114 C C . PHE A 1 272 ? 19.580 10.300 -8.432 1.00 93.50 272 PHE A C 1
ATOM 2116 O O . PHE A 1 272 ? 19.943 10.393 -9.602 1.00 93.50 272 PHE A O 1
ATOM 2123 N N . GLY A 1 273 ? 18.581 11.042 -7.940 1.00 91.50 273 GLY A N 1
ATOM 2124 C CA . GLY A 1 273 ? 17.872 12.039 -8.748 1.00 91.50 273 GLY A CA 1
ATOM 2125 C C . GLY A 1 273 ? 18.802 13.122 -9.309 1.00 91.50 273 GLY A C 1
ATOM 2126 O O . GLY A 1 273 ? 18.699 13.477 -10.480 1.00 91.50 273 GLY A O 1
ATOM 2127 N N . GLN A 1 274 ? 19.760 13.598 -8.508 1.00 92.69 274 GLN A N 1
ATOM 2128 C CA . GLN A 1 274 ? 20.761 14.576 -8.953 1.00 92.69 274 GLN A CA 1
ATOM 2129 C C . GLN A 1 274 ? 21.728 13.981 -9.985 1.00 92.69 274 GLN A C 1
ATOM 2131 O O . GLN A 1 274 ? 22.009 14.615 -11.001 1.00 92.69 274 GLN A O 1
ATOM 2136 N N . VAL A 1 275 ? 22.203 12.752 -9.757 1.00 95.19 275 VAL A N 1
ATOM 2137 C CA . VAL A 1 275 ? 23.076 12.034 -10.700 1.00 95.19 275 VAL A CA 1
ATOM 2138 C C . VAL A 1 275 ? 22.362 11.788 -12.026 1.00 95.19 275 VAL A C 1
ATOM 2140 O O . VAL A 1 275 ? 22.985 11.914 -13.072 1.00 95.19 275 VAL A O 1
ATOM 2143 N N . LEU A 1 276 ? 21.063 11.487 -12.008 1.00 95.88 276 LEU A N 1
ATOM 2144 C CA . LEU A 1 276 ? 20.281 11.251 -13.220 1.00 95.88 276 LEU A CA 1
ATOM 2145 C C . LEU A 1 276 ? 20.114 12.531 -14.049 1.00 95.88 276 LEU A C 1
ATOM 2147 O O . LEU A 1 276 ? 20.263 12.483 -15.266 1.00 95.88 276 LEU A O 1
ATOM 2151 N N . VAL A 1 277 ? 19.902 13.681 -13.398 1.00 94.88 277 VAL A N 1
ATOM 2152 C CA . VAL A 1 277 ? 19.908 14.993 -14.072 1.00 94.88 277 VAL A CA 1
ATOM 2153 C C . VAL A 1 277 ? 21.287 15.298 -14.656 1.00 94.88 277 VAL A C 1
ATOM 2155 O O . VAL A 1 277 ? 21.382 15.699 -15.813 1.00 94.88 277 VAL A O 1
ATOM 2158 N N . HIS A 1 278 ? 22.359 15.064 -13.893 1.00 95.44 278 HIS A N 1
ATOM 2159 C CA . HIS A 1 278 ? 23.721 15.248 -14.393 1.00 95.44 278 HIS A CA 1
ATOM 2160 C C . HIS A 1 278 ? 24.005 14.335 -15.598 1.00 95.44 278 HIS A C 1
ATOM 2162 O O . HIS A 1 278 ? 24.578 14.768 -16.597 1.00 95.44 278 HIS A O 1
ATOM 2168 N N . LEU A 1 279 ? 23.579 13.074 -15.538 1.00 96.81 279 LEU A N 1
ATOM 2169 C CA . LEU A 1 279 ? 23.759 12.117 -16.623 1.00 96.81 279 LEU A CA 1
ATOM 2170 C C . LEU A 1 279 ? 22.995 12.550 -17.882 1.00 96.81 279 LEU A C 1
ATOM 2172 O O . LEU A 1 279 ? 23.579 12.526 -18.964 1.00 96.81 279 LEU A O 1
ATOM 2176 N N . ASP A 1 280 ? 21.758 13.032 -17.741 1.00 96.44 280 ASP A N 1
ATOM 2177 C CA . ASP A 1 280 ? 20.980 13.593 -18.852 1.00 96.44 280 ASP A CA 1
ATOM 2178 C C . ASP A 1 280 ? 21.689 14.798 -19.486 1.00 96.44 280 ASP A C 1
ATOM 2180 O O . ASP A 1 280 ? 21.867 14.837 -20.703 1.00 96.44 280 ASP A O 1
ATOM 2184 N N . THR A 1 281 ? 22.213 15.729 -18.678 1.00 96.94 281 THR A N 1
ATOM 2185 C CA . THR A 1 281 ? 22.993 16.861 -19.206 1.00 96.94 281 THR A CA 1
ATOM 2186 C C . THR A 1 281 ? 24.238 16.404 -19.962 1.00 96.94 281 THR A C 1
ATOM 2188 O O . THR A 1 281 ? 24.454 16.835 -21.093 1.00 96.94 281 THR A O 1
ATOM 2191 N N . THR A 1 282 ? 25.012 15.459 -19.416 1.00 95.69 282 THR A N 1
ATOM 2192 C CA . THR A 1 282 ? 26.189 14.925 -20.122 1.00 95.69 282 THR A CA 1
ATOM 2193 C C . THR A 1 282 ? 25.808 14.180 -21.400 1.00 95.69 282 THR A C 1
ATOM 2195 O O . THR A 1 282 ? 26.526 14.242 -22.395 1.00 95.69 282 THR A O 1
ATOM 2198 N N . GLN A 1 283 ? 24.660 13.499 -21.417 1.00 96.12 283 GLN A N 1
ATOM 2199 C CA . GLN A 1 283 ? 24.166 12.811 -22.603 1.00 96.12 283 GLN A CA 1
ATOM 2200 C C . GLN A 1 283 ? 23.737 13.808 -23.688 1.00 96.12 283 GLN A C 1
ATOM 2202 O O . GLN A 1 283 ? 24.016 13.575 -24.865 1.00 96.12 283 GLN A O 1
ATOM 2207 N N . GLN A 1 284 ? 23.121 14.932 -23.309 1.00 96.38 284 GLN A N 1
ATOM 2208 C CA . GLN A 1 284 ? 22.803 16.027 -24.228 1.00 96.38 284 GLN A CA 1
ATOM 2209 C C . GLN A 1 284 ? 24.072 16.682 -24.793 1.00 96.38 284 GLN A C 1
ATOM 2211 O O . GLN A 1 284 ? 24.143 16.919 -25.999 1.00 96.38 284 GLN A O 1
ATOM 2216 N N . GLU A 1 285 ? 25.095 16.909 -23.964 1.00 96.12 285 GLU A N 1
ATOM 2217 C CA . GLU A 1 285 ? 26.396 17.432 -24.406 1.00 96.12 285 GLU A CA 1
ATOM 2218 C C . GLU A 1 285 ? 27.090 16.484 -25.391 1.00 96.12 285 GLU A C 1
ATOM 2220 O O . GLU A 1 285 ? 27.537 16.915 -26.455 1.00 96.12 285 GLU A O 1
ATOM 2225 N N . ILE A 1 286 ? 27.131 15.180 -25.091 1.00 96.44 286 ILE A N 1
ATOM 2226 C CA . ILE A 1 286 ? 27.706 14.164 -25.984 1.00 96.44 286 ILE A CA 1
ATOM 2227 C C . ILE A 1 286 ? 26.918 14.085 -27.295 1.00 96.44 286 ILE A C 1
ATOM 2229 O O . ILE A 1 286 ? 27.519 13.992 -28.365 1.00 96.44 286 ILE A O 1
ATOM 2233 N N . ALA A 1 287 ? 25.584 14.143 -27.245 1.00 97.12 287 ALA A N 1
ATOM 2234 C CA . ALA A 1 287 ? 24.750 14.161 -28.444 1.00 97.12 287 ALA A CA 1
ATOM 2235 C C . ALA A 1 287 ? 25.005 15.416 -29.298 1.00 97.12 287 ALA A C 1
ATOM 2237 O O . ALA A 1 287 ? 25.073 15.317 -30.526 1.00 97.12 287 ALA A O 1
ATOM 2238 N N . GLY A 1 288 ? 25.203 16.573 -28.658 1.00 96.94 288 GLY A N 1
ATOM 2239 C CA . GLY A 1 288 ? 25.637 17.809 -29.308 1.00 96.94 288 GLY A CA 1
ATOM 2240 C C . GLY A 1 288 ? 26.997 17.651 -29.989 1.00 96.94 288 GLY A C 1
ATOM 2241 O O . GLY A 1 288 ? 27.104 17.847 -31.197 1.00 96.94 288 GLY A O 1
ATOM 2242 N N . ALA A 1 289 ? 28.006 17.174 -29.258 1.00 96.31 289 ALA A N 1
ATOM 2243 C CA . ALA A 1 289 ? 29.344 16.936 -29.796 1.00 96.31 289 ALA A CA 1
ATOM 2244 C C . ALA A 1 289 ? 29.345 15.919 -30.953 1.00 96.31 289 ALA A C 1
ATOM 2246 O O . ALA A 1 289 ? 30.073 16.077 -31.933 1.00 96.31 289 ALA A O 1
ATOM 2247 N N . LEU A 1 290 ? 28.512 14.876 -30.882 1.00 96.44 290 LEU A N 1
ATOM 2248 C CA . LEU A 1 290 ? 28.361 13.901 -31.963 1.00 96.44 290 LEU A CA 1
ATOM 2249 C C . LEU A 1 290 ? 27.752 14.541 -33.219 1.00 96.44 290 LEU A C 1
ATOM 2251 O O . LEU A 1 290 ? 28.182 14.243 -34.338 1.00 96.44 290 LEU A O 1
ATOM 2255 N N . LYS A 1 291 ? 26.780 15.444 -33.050 1.00 96.69 291 LYS A N 1
ATOM 2256 C CA . LYS A 1 291 ? 26.193 16.213 -34.151 1.00 96.69 291 LYS A CA 1
ATOM 2257 C C . LYS A 1 291 ? 27.227 17.137 -34.793 1.00 96.69 291 LYS A C 1
ATOM 2259 O O . LYS A 1 291 ? 27.346 17.128 -36.017 1.00 96.69 291 LYS A O 1
ATOM 2264 N N . ASP A 1 292 ? 28.012 17.850 -33.993 1.00 96.69 292 ASP A N 1
ATOM 2265 C CA . ASP A 1 292 ? 29.076 18.732 -34.485 1.00 96.69 292 ASP A CA 1
ATOM 2266 C C . ASP A 1 292 ? 30.150 17.942 -35.247 1.00 96.69 292 ASP A C 1
ATOM 2268 O O . ASP A 1 292 ? 30.518 18.306 -36.363 1.00 96.69 292 ASP A O 1
ATOM 2272 N N . ASN A 1 293 ? 30.571 16.789 -34.717 1.00 95.62 293 ASN A N 1
ATOM 2273 C CA . ASN A 1 293 ? 31.478 15.871 -35.412 1.00 95.62 293 ASN A CA 1
ATOM 2274 C C . ASN A 1 293 ? 30.896 15.366 -36.741 1.00 95.62 293 ASN A C 1
ATOM 2276 O O . ASN A 1 293 ? 31.627 15.216 -37.718 1.00 95.62 293 ASN A O 1
ATOM 2280 N N . THR A 1 294 ? 29.584 15.128 -36.806 1.00 96.88 294 THR A N 1
ATOM 2281 C CA . THR A 1 294 ? 28.909 14.719 -38.048 1.00 96.88 294 THR A CA 1
ATOM 2282 C C . THR A 1 294 ? 28.936 15.840 -39.093 1.00 96.88 294 THR A C 1
ATOM 2284 O O . THR A 1 294 ? 29.180 15.575 -40.270 1.00 96.88 294 THR A O 1
ATOM 2287 N N . VAL A 1 295 ? 28.735 17.095 -38.673 1.00 95.94 295 VAL A N 1
ATOM 2288 C CA . VAL A 1 295 ? 28.837 18.273 -39.553 1.00 95.94 295 VAL A CA 1
ATOM 2289 C C . VAL A 1 295 ? 30.271 18.454 -40.053 1.00 95.94 295 VAL A C 1
ATOM 2291 O O . VAL A 1 295 ? 30.476 18.596 -41.258 1.00 95.94 295 VAL A O 1
ATOM 2294 N N . LEU A 1 296 ? 31.262 18.365 -39.162 1.00 96.12 296 LEU A N 1
ATOM 2295 C CA . LEU A 1 296 ? 32.682 18.443 -39.516 1.00 96.12 296 LEU A CA 1
ATOM 2296 C C . LEU A 1 296 ? 33.082 17.347 -40.511 1.00 96.12 296 LEU A C 1
ATOM 2298 O O . LEU A 1 296 ? 33.758 17.629 -41.497 1.00 96.12 296 LEU A O 1
ATOM 2302 N N . LEU A 1 297 ? 32.633 16.104 -40.311 1.00 96.31 297 LEU A N 1
ATOM 2303 C CA . LEU A 1 297 ? 32.890 15.015 -41.259 1.00 96.31 297 LEU A CA 1
ATOM 2304 C C . LEU A 1 297 ? 32.252 15.274 -42.629 1.00 96.31 297 LEU A C 1
ATOM 2306 O O . LEU A 1 297 ? 32.878 14.990 -43.649 1.00 96.31 297 LEU A O 1
ATOM 2310 N N . ALA A 1 298 ? 31.043 15.839 -42.675 1.00 95.31 298 ALA A N 1
ATOM 2311 C CA . ALA A 1 298 ? 30.397 16.210 -43.933 1.00 95.31 298 ALA A CA 1
ATOM 2312 C C . ALA A 1 298 ? 31.156 17.335 -44.660 1.00 95.31 298 ALA A C 1
ATOM 2314 O O . ALA A 1 298 ? 31.307 17.291 -45.883 1.00 95.31 298 ALA A O 1
ATOM 2315 N N . GLU A 1 299 ? 31.680 18.314 -43.921 1.00 95.88 299 GLU A N 1
ATOM 2316 C CA . GLU A 1 299 ? 32.511 19.389 -44.466 1.00 95.88 299 GLU A CA 1
ATOM 2317 C C . GLU A 1 299 ? 33.864 18.868 -44.975 1.00 95.88 299 GLU A C 1
ATOM 2319 O O . GLU A 1 299 ? 34.272 19.191 -46.091 1.00 95.88 299 GLU A O 1
ATOM 2324 N N . VAL A 1 300 ? 34.523 17.977 -44.230 1.00 96.44 300 VAL A N 1
ATOM 2325 C CA . VAL A 1 300 ? 35.743 17.283 -44.681 1.00 96.44 300 VAL A CA 1
ATOM 2326 C C . VAL A 1 300 ? 35.470 16.449 -45.936 1.00 96.44 300 VAL A C 1
ATOM 2328 O O . VAL A 1 300 ? 36.253 16.473 -46.884 1.00 96.44 300 VAL A O 1
ATOM 2331 N N . GLN A 1 301 ? 34.338 15.746 -46.001 1.00 94.88 301 GLN A N 1
ATOM 2332 C CA . GLN A 1 301 ? 33.965 14.975 -47.186 1.00 94.88 301 GLN A CA 1
ATOM 2333 C C . GLN A 1 301 ? 33.702 15.880 -48.399 1.00 94.88 301 GLN A C 1
ATOM 2335 O O . GLN A 1 301 ? 34.070 15.530 -49.523 1.00 94.88 301 GLN A O 1
ATOM 2340 N N . LYS A 1 302 ? 33.075 17.044 -48.191 1.00 95.81 302 LYS A N 1
ATOM 2341 C CA . LYS A 1 302 ? 32.841 18.042 -49.240 1.00 95.81 302 LYS A CA 1
ATOM 2342 C C . LYS A 1 302 ? 34.157 18.637 -49.745 1.00 95.81 302 LYS A C 1
ATOM 2344 O O . LYS A 1 302 ? 34.408 18.598 -50.945 1.00 95.81 302 LYS A O 1
ATOM 2349 N N . THR A 1 303 ? 35.015 19.104 -48.842 1.00 95.94 303 THR A N 1
ATOM 2350 C CA . THR A 1 303 ? 36.326 19.677 -49.193 1.00 95.94 303 THR A CA 1
ATOM 2351 C C . THR A 1 303 ? 37.239 18.654 -49.868 1.00 95.94 303 THR A C 1
ATOM 2353 O O . THR A 1 303 ? 37.919 18.994 -50.829 1.00 95.94 303 THR A O 1
ATOM 2356 N N . MET A 1 304 ? 37.219 17.379 -49.459 1.00 93.94 304 MET A N 1
ATOM 2357 C CA . MET A 1 304 ? 37.942 16.319 -50.174 1.00 93.94 304 MET A CA 1
ATOM 2358 C C . MET A 1 304 ? 37.437 16.124 -51.607 1.00 93.94 304 MET A C 1
ATOM 2360 O O . MET A 1 304 ? 38.256 15.948 -52.506 1.00 93.94 304 MET A O 1
ATOM 2364 N N . LYS A 1 305 ? 36.118 16.168 -51.843 1.00 94.81 305 LYS A N 1
ATOM 2365 C CA . LYS A 1 305 ? 35.553 16.081 -53.202 1.00 94.81 305 LYS A CA 1
ATOM 2366 C C . LYS A 1 305 ? 35.949 17.277 -54.064 1.00 94.81 305 LYS A C 1
ATOM 2368 O O . LYS A 1 305 ? 36.326 17.085 -55.213 1.00 94.81 305 LYS A O 1
ATOM 2373 N N . GLU A 1 306 ? 35.887 18.485 -53.511 1.00 95.75 306 GLU A N 1
ATOM 2374 C CA . GLU A 1 306 ? 36.309 19.709 -54.205 1.00 95.75 306 GLU A CA 1
ATOM 2375 C C . GLU A 1 306 ? 37.808 19.671 -54.534 1.00 95.75 306 GLU A C 1
ATOM 2377 O O . GLU A 1 306 ? 38.194 19.925 -55.672 1.00 95.75 306 GLU A O 1
ATOM 2382 N N . ASN A 1 307 ? 38.652 19.258 -53.583 1.00 95.06 307 ASN A N 1
ATOM 2383 C CA . ASN A 1 307 ? 40.088 19.094 -53.809 1.00 95.06 307 ASN A CA 1
ATOM 2384 C C . ASN A 1 307 ? 40.394 18.021 -54.864 1.00 95.06 307 ASN A C 1
ATOM 2386 O O . ASN A 1 307 ? 41.283 18.227 -55.685 1.00 95.06 307 ASN A O 1
ATOM 2390 N N . LEU A 1 308 ? 39.673 16.893 -54.869 1.00 94.88 308 LEU A N 1
ATOM 2391 C CA . LEU A 1 308 ? 39.824 15.861 -55.900 1.00 94.88 308 LEU A CA 1
ATOM 2392 C C . LEU A 1 308 ? 39.449 16.386 -57.288 1.00 94.88 308 LEU A C 1
ATOM 2394 O O . LEU A 1 308 ? 40.213 16.163 -58.219 1.00 94.88 308 LEU A O 1
ATOM 2398 N N . ALA A 1 309 ? 38.347 17.131 -57.413 1.00 94.25 309 ALA A N 1
ATOM 2399 C CA . ALA A 1 309 ? 37.953 17.749 -58.679 1.00 94.25 309 ALA A CA 1
ATOM 2400 C C . ALA A 1 309 ? 39.021 18.735 -59.185 1.00 94.25 309 ALA A C 1
ATOM 2402 O O . ALA A 1 309 ? 39.428 18.667 -60.338 1.00 94.25 309 ALA A O 1
ATOM 2403 N N . ILE A 1 310 ? 39.563 19.581 -58.300 1.00 94.81 310 ILE A N 1
ATOM 2404 C CA . ILE A 1 310 ? 40.665 20.495 -58.643 1.00 94.81 310 ILE A CA 1
ATOM 2405 C C . ILE A 1 310 ? 41.910 19.715 -59.093 1.00 94.81 310 ILE A C 1
ATOM 2407 O O . ILE A 1 310 ? 42.608 20.123 -60.019 1.00 94.81 310 ILE A O 1
ATOM 2411 N N . VAL A 1 311 ? 42.232 18.599 -58.435 1.00 94.12 311 VAL A N 1
ATOM 2412 C CA . VAL A 1 311 ? 43.366 17.748 -58.821 1.00 94.12 311 VAL A CA 1
ATOM 2413 C C . VAL A 1 311 ? 43.124 17.093 -60.185 1.00 94.12 311 VAL A C 1
ATOM 2415 O O . VAL A 1 311 ? 44.039 17.099 -61.006 1.00 94.12 311 VAL A O 1
ATOM 2418 N N . GLU A 1 312 ? 41.921 16.586 -60.458 1.00 93.81 312 GLU A N 1
ATOM 2419 C CA . GLU A 1 312 ? 41.532 16.044 -61.768 1.00 93.81 312 GLU A CA 1
ATOM 2420 C C . GLU A 1 312 ? 41.648 17.097 -62.879 1.00 93.81 312 GLU A C 1
ATOM 2422 O O . GLU A 1 312 ? 42.281 16.827 -63.902 1.00 93.81 312 GLU A O 1
ATOM 2427 N N . ASP A 1 313 ? 41.142 18.312 -62.651 1.00 94.94 313 ASP A N 1
ATOM 2428 C CA . ASP A 1 313 ? 41.255 19.434 -63.591 1.00 94.94 313 ASP A CA 1
ATOM 2429 C C . ASP A 1 313 ? 42.727 19.794 -63.860 1.00 94.94 313 ASP A C 1
ATOM 2431 O O . ASP A 1 313 ? 43.148 19.929 -65.011 1.00 94.94 313 ASP A O 1
ATOM 2435 N N . ASN A 1 314 ? 43.553 19.860 -62.810 1.00 93.88 314 ASN A N 1
ATOM 2436 C CA . ASN A 1 314 ? 44.991 20.102 -62.948 1.00 93.88 314 ASN A CA 1
ATOM 2437 C C . ASN A 1 314 ? 45.693 18.997 -63.757 1.00 93.88 314 ASN A C 1
ATOM 2439 O O . ASN A 1 314 ? 46.581 19.290 -64.563 1.00 93.88 314 ASN A O 1
ATOM 2443 N N . PHE A 1 315 ? 45.327 17.726 -63.557 1.00 93.19 315 PHE A N 1
ATOM 2444 C CA . PHE A 1 315 ? 45.873 16.618 -64.344 1.00 93.19 315 PHE A CA 1
ATOM 2445 C C . PHE A 1 315 ? 45.450 16.707 -65.811 1.00 93.19 315 PHE A C 1
ATOM 2447 O O . PHE A 1 315 ? 46.298 16.522 -66.687 1.00 93.19 315 PHE A O 1
ATOM 2454 N N . ALA A 1 316 ? 44.190 17.048 -66.088 1.00 92.81 316 ALA A N 1
ATOM 2455 C CA . ALA A 1 316 ? 43.698 17.257 -67.446 1.00 92.81 316 ALA A CA 1
ATOM 2456 C C . ALA A 1 316 ? 44.444 18.404 -68.153 1.00 92.81 316 ALA A C 1
ATOM 2458 O O . ALA A 1 316 ? 44.857 18.258 -69.307 1.00 92.81 316 ALA A O 1
ATOM 2459 N N . ASP A 1 317 ? 44.701 19.509 -67.451 1.00 92.69 317 ASP A N 1
ATOM 2460 C CA . ASP A 1 317 ? 45.488 20.636 -67.960 1.00 92.69 317 ASP A CA 1
ATOM 2461 C C . ASP A 1 317 ? 46.946 20.250 -68.252 1.00 92.69 317 ASP A C 1
ATOM 2463 O O . ASP A 1 317 ? 47.507 20.630 -69.289 1.00 92.69 317 ASP A O 1
ATOM 2467 N N . ILE A 1 318 ? 47.579 19.472 -67.367 1.00 91.56 318 ILE A N 1
ATOM 2468 C CA . ILE A 1 318 ? 48.935 18.949 -67.586 1.00 91.56 318 ILE A CA 1
ATOM 2469 C C . ILE A 1 318 ? 48.955 18.015 -68.801 1.00 91.56 318 ILE A C 1
ATOM 2471 O O . ILE A 1 318 ? 49.834 18.149 -69.654 1.00 91.56 318 ILE A O 1
ATOM 2475 N N . GLU A 1 319 ? 47.985 17.110 -68.928 1.00 91.94 319 GLU A N 1
ATOM 2476 C CA . GLU A 1 319 ? 47.896 16.187 -70.060 1.00 91.94 319 GLU A CA 1
ATOM 2477 C C . GLU A 1 319 ? 47.673 16.938 -71.383 1.00 91.94 319 GLU A C 1
ATOM 2479 O O . GLU A 1 319 ? 48.326 16.648 -72.389 1.00 91.94 319 GLU A O 1
ATOM 2484 N N . ALA A 1 320 ? 46.822 17.968 -71.379 1.00 90.31 320 ALA A N 1
ATOM 2485 C CA . ALA A 1 320 ? 46.618 18.846 -72.525 1.00 90.31 320 ALA A CA 1
ATOM 2486 C C . ALA A 1 320 ? 47.904 19.595 -72.913 1.00 90.31 320 ALA A C 1
ATOM 2488 O O . ALA A 1 320 ? 48.204 19.736 -74.101 1.00 90.31 320 ALA A O 1
ATOM 2489 N N . ARG A 1 321 ? 48.696 20.056 -71.935 1.00 91.44 321 ARG A N 1
ATOM 2490 C CA . ARG A 1 321 ? 50.005 20.683 -72.189 1.00 91.44 321 ARG A CA 1
ATOM 2491 C C . ARG A 1 321 ? 51.023 19.693 -72.749 1.00 91.44 321 ARG A C 1
ATOM 2493 O O . ARG A 1 321 ? 51.741 20.064 -73.672 1.00 91.44 321 ARG A O 1
ATOM 2500 N N . ILE A 1 322 ? 51.067 18.460 -72.242 1.00 89.50 322 ILE A N 1
ATOM 2501 C CA . ILE A 1 322 ? 51.936 17.398 -72.773 1.00 89.50 322 ILE A CA 1
ATOM 2502 C C . ILE A 1 322 ? 51.572 17.097 -74.231 1.00 89.50 322 ILE A C 1
ATOM 2504 O O . ILE A 1 322 ? 52.461 17.062 -75.076 1.00 89.50 322 ILE A O 1
ATOM 2508 N N . LYS A 1 323 ? 50.277 16.979 -74.551 1.00 89.62 323 LYS A N 1
ATOM 2509 C CA . LYS A 1 323 ? 49.800 16.756 -75.928 1.00 89.62 323 LYS A CA 1
ATOM 2510 C C . LYS A 1 323 ? 50.152 17.887 -76.897 1.00 89.62 323 LYS A C 1
ATOM 2512 O O . LYS A 1 323 ? 50.295 17.623 -78.078 1.00 89.62 323 LYS A O 1
ATOM 2517 N N . ARG A 1 324 ? 50.289 19.135 -76.431 1.00 86.00 324 ARG A N 1
ATOM 2518 C CA . ARG A 1 324 ? 50.743 20.264 -77.272 1.00 86.00 324 ARG A CA 1
ATOM 2519 C C . ARG A 1 324 ? 52.257 20.286 -77.510 1.00 86.00 324 ARG A C 1
ATOM 2521 O O . ARG A 1 324 ? 52.709 21.048 -78.358 1.00 86.00 324 ARG A O 1
ATOM 2528 N N . LEU A 1 325 ? 53.030 19.545 -76.716 1.00 76.19 325 LEU A N 1
ATOM 2529 C CA . LEU A 1 325 ? 54.492 19.463 -76.815 1.00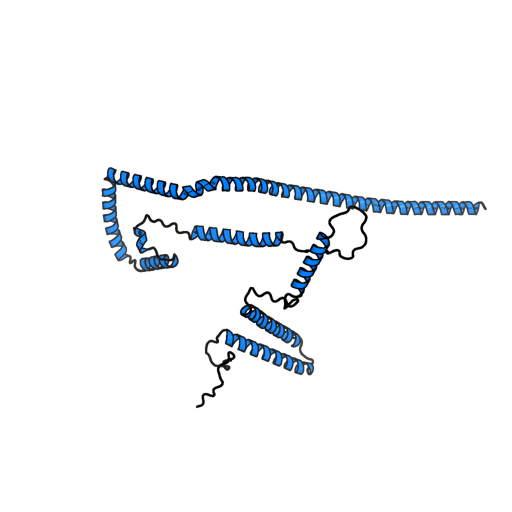 76.19 325 LEU A CA 1
ATOM 2530 C C . LEU A 1 325 ? 54.971 18.229 -77.601 1.00 76.19 325 LEU A C 1
ATOM 2532 O O . LEU A 1 325 ? 56.170 18.120 -77.858 1.00 76.19 325 LEU A O 1
ATOM 2536 N N . GLN A 1 326 ? 54.058 17.319 -77.954 1.00 47.53 326 GLN A N 1
ATOM 2537 C CA . GLN A 1 326 ? 54.266 16.203 -78.885 1.00 47.53 326 GLN A CA 1
ATOM 2538 C C . GLN A 1 326 ? 53.831 16.601 -80.295 1.00 47.53 326 GLN A C 1
ATOM 2540 O O . GLN A 1 326 ? 54.484 16.118 -81.246 1.00 47.53 326 GLN A O 1
#

Foldseek 3Di:
DDPPDDDDDLADADDPPDPDDDDPSNVLNVVLVVLVVLLVVLVVVLVVVVVPVDDDDDRSVNVNVVSVVVNVVSVVVVVCVVCDVPDDCDPVCNPCVVVVVVVVVVVVVVVVVVVPPDDDDDDDDDDDPDDDDDDPDDVVVVVVVVVVVVVVVVVVVVVVCVVQPDPPPVPDPVCVQLDDPDPVSSVVSVVVVVVPDDPVVVVVVVVVVVVVVVVVVVVVVVPPVVVVVVVVVVVVVVVVVCVVCVVVVVCVVVVVVVVVVVVVVVVVVVVVVVVVVVVVVVVVVVVVVVVVVVVVVVVVVVVVVVVVVVVVVVVVVVVVVVVVVD

Sequence (326 aa):
MRTTGYEAGEYEMLGEGVGAKETPQQRYQRLQHEVQELVREVEQIQSAVKDSAAEEELTPMALARQVEGLKQQLVSSHLEKLLGPAAAIDFADPEGALAKRLLQQLEVAKCKKAAAGKSPAKAPAPAGDMLTFELYWRPEQDQFSQAAKIAELEKRLAQLEAMVRYEPDSQNPLLVGLKGTSLVETVQILQAKVNILDVAVLDQVEARLQSVLAKVNEIAKHKAVVQDADTQSKIHQVYEMMQRWDPVASSLPDVVQRLLTLRELHEQATQFGQVLVHLDTTQQEIAGALKDNTVLLAEVQKTMKENLAIVEDNFADIEARIKRLQ

Radius of gyration: 43.85 Å; chains: 1; bounding box: 111×56×130 Å

InterPro domains:
  IPR028133 Dynamitin [PF04912] (3-325)
  IPR028133 Dynamitin [PTHR15346] (4-326)

Secondary structure (DSSP, 8-state):
---------S--PPPTT--S---HHHHHHHHHHHHHHHHHHHHHHHHHHTT-----S--HHHHHHHHHHHHHHHHHHHHHHHH-TT----SS-TTSHHHHHHHHHHHHHHHHHHTT-S---------SS---------HHHHHHHHHHHHHHHHHHHHHHHHHH-----TT-GGGTTT--SSHHHHHHHHHHHHHH--HHHHHHHHHHHHHHHHHHHHHHHSHHHHHHHHHHHHHHHHHHHHHHHHHHHHHHHHHHHHHHHHHHHHHHHHHHHHHHHHHHHHHHHHHHHHHHHHHHHHHHHHHHHHHHHHHHHHHHHHHHHHHHH-

Organism: Anas platyrhynchos platyrhynchos (NCBI:txid8840)

pLDDT: mean 77.33, std 17.04, range [29.25, 97.12]